Protein AF-A0A6A5UXT1-F1 (afdb_monomer)

Secondary structure (DSSP, 8-state):
-------------------TT-----S-EEES-SSTTTS-HHHHHHS-TTSPEEE-HHHHHHHHTTT--S-EEEPPBP-SSS--GGGG--TTS-TTEEEEEEE-TT-GGG-SEEEEEEE--GGG---S---------S---------TT-EEEEEEESS---GGGGGGGGG-SS-EEEEEEEE---EEEEETTEEEEEHHHHHHHHHHHH----

Foldseek 3Di:
D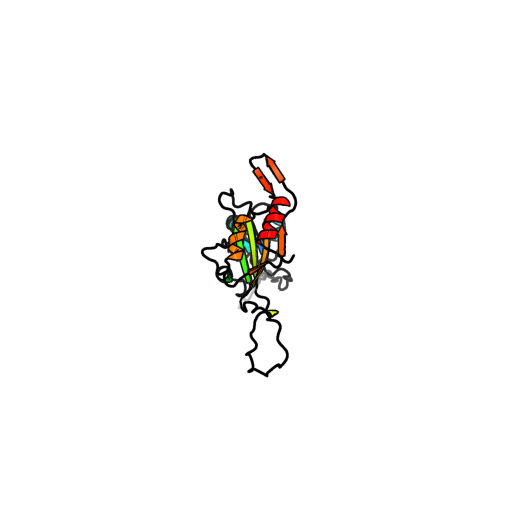DDDDDDDDPDPPPDPPVVPDPDQPAQEAEFEAQDCVGQPLVVVLVHQQAHAYEYAPHSLVVNVVSVRHPHYHHAEAQALVNQEQLVQQDPPHDSQWGWHKFADPPDPRSLFMKIKIKGADCVLQPPDPDDDDDDDPDDDPPPPPPVSPEIEIEIAGEQHHQLVSCQSQCSHPVHYQHAYYHAAQDFDAPDPVGTRHNHDVSVVSNCVNRVHND

Radius of gyration: 24.99 Å; Cα contacts (8 Å, |Δi|>4): 377; chains: 1; bounding box: 59×67×86 Å

Sequence (214 aa):
MAGGLRLGKKKRTSGLKVASGAEMFINALAISHEFTDHCHKDTLLEVHPDVPVFAAEQAAKLVSGFNHFRTVVTILTFTSENSDWRDYSLLPLPSWLSISRLTASGDALYYHSALLIIFVLYAFSSATPKKRASLSIYGDEESSSIDSDAAECIVYTPHGIPYKSLEPIAKAYPPLHTLAFLHGLHDVSISAAQQLNLGAKNGLLAQRVLRAKY

Solvent-accessible surface area (backbone atoms only — not comparable to full-atom values): 12660 Å² total; per-residue (Å²): 142,86,86,83,83,84,84,78,79,78,77,80,77,74,78,78,70,69,79,83,74,76,83,76,91,60,81,63,43,79,36,76,43,55,52,61,95,67,45,38,62,75,67,56,68,71,50,64,41,82,34,36,33,37,13,25,64,66,23,28,54,55,54,57,72,66,74,58,54,79,40,73,38,66,40,53,74,61,35,64,89,57,22,44,58,65,84,39,28,53,82,90,46,56,83,55,34,23,55,30,25,34,58,37,88,93,44,75,93,46,63,38,24,28,36,37,41,36,35,56,61,69,93,54,53,74,82,64,82,82,74,78,88,76,92,74,94,63,86,74,72,80,74,70,79,68,62,66,66,49,28,39,27,38,41,39,16,78,30,23,47,64,41,73,54,53,53,35,53,83,53,26,46,60,45,58,44,37,47,32,56,50,63,44,58,60,68,39,62,89,46,101,89,40,79,59,22,57,7,45,71,42,44,56,51,28,43,68,71,56,60,38,76,73

Nearest PDB structures (foldseek):
  5hab-assembly1_A-2  TM=6.672E-01  e=9.538E-01  Methanolobus psychrophilus R15
  2yvq-assembly1_A  TM=5.105E-01  e=3.308E+00  Homo sapiens
  4ehi-assembly2_A  TM=5.095E-01  e=2.792E+00  Campylobacter jejuni subsp. jejuni NCTC 11168 = ATCC 700819
  4a1o-assembly1_A  TM=5.029E-01  e=3.919E+00  Mycobacterium tuberculosis H37Rv
  4a1o-assembly1_B  TM=5.047E-01  e=7.722E+00  Mycobacterium tuberculosis H37Rv

Mean predicted aligned error: 11.15 Å

pLDDT: mean 82.96, std 21.32, range [33.12, 98.75]

Structure (mmCIF, N/CA/C/O backbone):
data_AF-A0A6A5UXT1-F1
#
_entry.id   AF-A0A6A5UXT1-F1
#
loop_
_atom_site.group_PDB
_atom_site.id
_atom_site.type_symbol
_atom_site.label_atom_id
_atom_site.label_alt_id
_atom_site.label_comp_id
_atom_site.label_asym_id
_atom_site.label_entity_id
_atom_site.label_seq_id
_atom_site.pdbx_PDB_ins_code
_atom_site.Cartn_x
_atom_site.Cartn_y
_atom_site.Cartn_z
_atom_site.occupancy
_atom_site.B_iso_or_equiv
_atom_site.auth_seq_id
_atom_site.auth_comp_id
_atom_site.auth_asym_id
_atom_site.auth_atom_id
_atom_site.pdbx_PDB_model_num
ATOM 1 N N . MET A 1 1 ? -42.278 11.386 67.561 1.00 44.59 1 MET A N 1
ATOM 2 C CA . MET A 1 1 ? -43.082 11.108 66.351 1.00 44.59 1 MET A CA 1
ATOM 3 C C . MET A 1 1 ? -43.158 12.387 65.528 1.00 44.59 1 MET A C 1
ATOM 5 O O . MET A 1 1 ? -43.967 13.246 65.838 1.00 44.59 1 MET A O 1
ATOM 9 N N . ALA A 1 2 ? -42.272 12.554 64.547 1.00 37.75 2 ALA A N 1
ATOM 10 C CA . ALA A 1 2 ? -42.373 13.607 63.536 1.00 37.75 2 ALA A CA 1
ATOM 11 C C . ALA A 1 2 ? -41.752 13.057 62.246 1.00 37.75 2 ALA A C 1
ATOM 13 O O . ALA A 1 2 ? -40.533 12.960 62.121 1.00 37.75 2 ALA A O 1
ATOM 14 N N . GLY A 1 3 ? -42.614 12.586 61.347 1.00 35.22 3 GLY A N 1
ATOM 15 C CA . GLY A 1 3 ? -42.268 12.218 59.978 1.00 35.22 3 GLY A CA 1
ATOM 16 C C . GLY A 1 3 ? -42.576 13.385 59.040 1.00 35.22 3 GLY A C 1
ATOM 17 O O . GLY A 1 3 ? -43.542 14.108 59.263 1.00 35.22 3 GLY A O 1
ATOM 18 N N . GLY A 1 4 ? -41.768 13.566 57.992 1.00 33.12 4 GLY A N 1
ATOM 19 C CA . GLY A 1 4 ? -42.015 14.604 56.989 1.00 33.12 4 GLY A CA 1
ATOM 20 C C . GLY A 1 4 ? -40.977 14.670 55.867 1.00 33.12 4 GLY A C 1
ATOM 21 O O . GLY A 1 4 ? -39.992 15.382 55.982 1.00 33.12 4 GLY A O 1
ATOM 22 N N . LEU A 1 5 ? -41.239 13.902 54.803 1.00 35.62 5 LEU A N 1
ATOM 23 C CA . LEU A 1 5 ? -40.807 14.007 53.396 1.00 35.62 5 LEU A CA 1
ATOM 24 C C . LEU A 1 5 ? -39.353 14.414 53.050 1.00 35.62 5 LEU A C 1
ATOM 26 O O . LEU A 1 5 ? -39.006 15.587 52.941 1.00 35.62 5 LEU A O 1
ATOM 30 N N . ARG A 1 6 ? -38.548 13.418 52.642 1.00 43.41 6 ARG A N 1
ATOM 31 C CA . ARG A 1 6 ? -37.386 13.617 51.755 1.00 43.41 6 ARG A CA 1
ATOM 32 C C . ARG A 1 6 ? -37.842 13.625 50.292 1.00 43.41 6 ARG A C 1
ATOM 34 O O . ARG A 1 6 ? -38.302 12.609 49.778 1.00 43.41 6 ARG A O 1
ATOM 41 N N . LEU A 1 7 ? -37.664 14.757 49.613 1.00 42.75 7 LEU A N 1
ATOM 42 C CA . LEU A 1 7 ? -37.847 14.892 48.168 1.00 42.75 7 LEU A CA 1
ATOM 43 C C . LEU A 1 7 ? -36.702 14.156 47.444 1.00 42.75 7 LEU A C 1
ATOM 45 O O . LEU A 1 7 ? -35.557 14.611 47.428 1.00 42.75 7 LEU A O 1
ATOM 49 N N . GLY A 1 8 ? -36.994 12.988 46.871 1.00 37.56 8 GLY A N 1
ATOM 50 C CA . GLY A 1 8 ? -36.039 12.230 46.067 1.00 37.56 8 GLY A CA 1
ATOM 51 C C . GLY A 1 8 ? -35.697 12.968 44.771 1.00 37.56 8 GLY A C 1
ATOM 52 O O . GLY A 1 8 ? -36.518 13.046 43.858 1.00 37.56 8 GLY A O 1
ATOM 53 N N . LYS A 1 9 ? -34.466 13.484 44.662 1.00 40.66 9 LYS A N 1
ATOM 54 C CA . LYS A 1 9 ? -33.880 13.908 43.383 1.00 40.66 9 LYS A CA 1
ATOM 55 C C . LYS A 1 9 ? -33.807 12.687 42.463 1.00 40.66 9 LYS A C 1
ATOM 57 O O . LYS A 1 9 ? -32.986 11.796 42.672 1.00 40.66 9 LYS A O 1
ATOM 62 N N . LYS A 1 10 ? -34.665 12.653 41.439 1.00 38.16 10 LYS A N 1
ATOM 63 C CA . LYS A 1 10 ? -34.579 11.700 40.327 1.00 38.16 10 LYS A CA 1
ATOM 64 C C . LYS A 1 10 ? -33.198 11.828 39.686 1.00 38.16 10 LYS A C 1
ATOM 66 O O . LYS A 1 10 ? -32.890 12.823 39.032 1.00 38.16 10 LYS A O 1
ATOM 71 N N . LYS A 1 11 ? -32.363 10.814 39.902 1.00 38.91 11 LYS A N 1
ATOM 72 C CA . LYS A 1 11 ? -31.109 10.601 39.186 1.00 38.91 11 LYS A CA 1
ATOM 73 C C . LYS A 1 11 ? -31.486 10.454 37.709 1.00 38.91 11 LYS A C 1
ATOM 75 O O . LYS A 1 11 ? -32.144 9.485 37.341 1.00 38.91 11 LYS A O 1
ATOM 80 N N . ARG A 1 12 ? -31.151 11.451 36.882 1.00 40.72 12 ARG A N 1
ATOM 81 C CA . ARG A 1 12 ? -31.220 11.337 35.421 1.00 40.72 12 ARG A CA 1
ATOM 82 C C . ARG A 1 12 ? -30.202 10.273 35.033 1.00 40.72 12 ARG A C 1
ATOM 84 O O . ARG A 1 12 ? -29.015 10.561 34.932 1.00 40.72 12 ARG A O 1
ATOM 91 N N . THR A 1 13 ? -30.657 9.038 34.877 1.00 38.25 13 THR A N 1
ATOM 92 C CA . THR A 1 13 ? -29.950 8.037 34.091 1.00 38.25 13 THR A CA 1
ATOM 93 C C . THR A 1 13 ? -29.982 8.545 32.657 1.00 38.25 13 THR A C 1
ATOM 95 O O . THR A 1 13 ? -30.957 8.365 31.931 1.00 38.25 13 THR A O 1
ATOM 98 N N . SER A 1 14 ? -28.948 9.298 32.276 1.00 43.94 14 SER A N 1
ATOM 99 C CA . SER A 1 14 ? -28.650 9.556 30.875 1.00 43.94 14 SER A CA 1
ATOM 100 C C . SER A 1 14 ? -28.509 8.193 30.221 1.00 43.94 14 SER A C 1
ATOM 102 O O . SER A 1 14 ? -27.569 7.455 30.519 1.00 43.94 14 SER A O 1
ATOM 104 N N . GLY A 1 15 ? -29.499 7.832 29.412 1.00 39.59 15 GLY A N 1
ATOM 105 C CA . GLY A 1 15 ? -29.440 6.646 28.589 1.00 39.59 15 GLY A CA 1
ATOM 106 C C . GLY A 1 15 ? -28.231 6.765 27.678 1.00 39.59 15 GLY A C 1
ATOM 107 O O . GLY A 1 15 ? -28.315 7.400 26.631 1.00 39.59 15 GLY A O 1
ATOM 108 N N . LEU A 1 16 ? -27.129 6.117 28.056 1.00 43.06 16 LEU A N 1
ATOM 109 C CA . LEU A 1 16 ? -26.267 5.503 27.065 1.00 43.06 16 LEU A CA 1
ATOM 110 C C . LEU A 1 16 ? -27.115 4.403 26.430 1.00 43.06 16 LEU A C 1
ATOM 112 O O . LEU A 1 16 ? -27.068 3.238 26.820 1.00 43.06 16 LEU A O 1
ATOM 116 N N . LYS A 1 17 ? -27.929 4.791 25.447 1.00 40.12 17 LYS A N 1
ATOM 117 C CA . LYS A 1 17 ? -28.147 3.906 24.317 1.00 40.12 17 LYS A CA 1
ATOM 118 C C . LYS A 1 17 ? -26.776 3.797 23.670 1.00 40.12 17 LYS A C 1
ATOM 120 O O . LYS A 1 17 ? -26.387 4.652 22.882 1.00 40.12 17 LYS A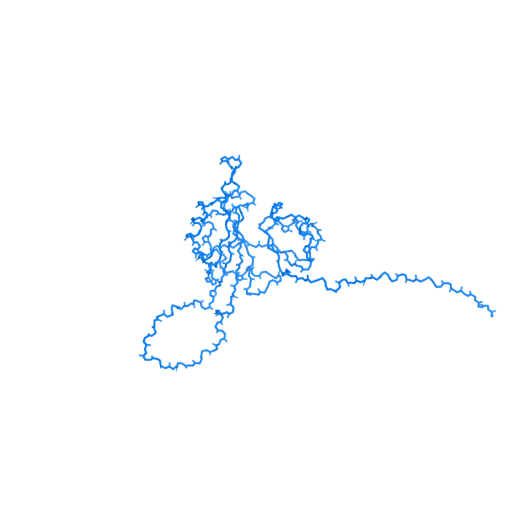 O 1
ATOM 125 N N . VAL A 1 18 ? -26.016 2.787 24.087 1.00 46.78 18 VAL A N 1
ATOM 126 C CA . VAL A 1 18 ? -25.001 2.201 23.221 1.00 46.78 18 VAL A CA 1
ATOM 127 C C . VAL A 1 18 ? -25.737 1.986 21.908 1.00 46.78 18 VAL A C 1
ATOM 129 O O . VAL A 1 18 ? -26.756 1.293 21.892 1.00 46.78 18 VAL A O 1
ATOM 132 N N . ALA A 1 19 ? -25.323 2.683 20.854 1.00 52.56 19 ALA A N 1
ATOM 133 C CA . ALA A 1 19 ? -25.795 2.408 19.510 1.00 52.56 19 ALA A CA 1
ATOM 134 C C . ALA A 1 19 ? -25.245 1.025 19.137 1.00 52.56 19 ALA A C 1
ATOM 136 O O . ALA A 1 19 ? -24.232 0.893 18.462 1.00 52.56 19 ALA A O 1
ATOM 137 N N . SER A 1 20 ? -25.838 -0.018 19.716 1.00 55.91 20 SER A N 1
ATOM 138 C CA . SER A 1 20 ? -25.505 -1.401 19.440 1.00 55.91 20 SER A CA 1
ATOM 139 C C . SER A 1 20 ? -26.107 -1.716 18.081 1.00 55.91 20 SER A C 1
ATOM 141 O O . SER A 1 20 ? -27.323 -1.886 17.974 1.00 55.91 20 SER A O 1
ATOM 143 N N . GLY A 1 21 ? -25.257 -1.743 17.059 1.00 56.09 21 GLY A N 1
ATOM 144 C CA . GLY A 1 21 ? -25.630 -2.217 15.730 1.00 56.09 21 GLY A CA 1
ATOM 145 C C . GLY A 1 21 ? -25.456 -1.214 14.598 1.00 56.09 21 GLY A C 1
ATOM 146 O O . GLY A 1 21 ? -26.230 -1.270 13.651 1.00 56.09 21 GLY A O 1
ATOM 147 N N . ALA A 1 22 ? -24.473 -0.307 14.653 1.00 64.81 22 ALA A N 1
ATOM 148 C CA . ALA A 1 22 ? -23.984 0.255 13.396 1.00 64.81 22 ALA A CA 1
ATOM 149 C C . ALA A 1 22 ? -23.376 -0.902 12.587 1.00 64.81 22 ALA A C 1
ATOM 151 O O . ALA A 1 22 ? -22.422 -1.538 13.036 1.00 64.81 22 ALA A O 1
ATOM 152 N N . GLU A 1 23 ? -23.979 -1.231 11.446 1.00 71.44 23 GLU A N 1
ATOM 153 C CA . GLU A 1 23 ? -23.458 -2.272 10.566 1.00 71.44 23 GLU A CA 1
ATOM 154 C C . GLU A 1 23 ? -22.080 -1.846 10.048 1.00 71.44 23 GLU A C 1
ATOM 156 O O . GLU A 1 23 ? -21.917 -0.791 9.436 1.00 71.44 23 GLU A O 1
ATOM 161 N N . MET A 1 24 ? -21.065 -2.660 10.334 1.00 80.94 24 MET A N 1
ATOM 162 C CA . MET A 1 24 ? -19.708 -2.456 9.843 1.00 80.94 24 MET A CA 1
ATOM 163 C C . MET A 1 24 ? -19.515 -3.271 8.566 1.00 80.94 24 MET A C 1
ATOM 165 O O . MET A 1 24 ? -19.333 -4.484 8.623 1.00 80.94 24 MET A O 1
ATOM 169 N N . PHE A 1 25 ? -19.530 -2.599 7.415 1.00 90.94 25 PHE A N 1
ATOM 170 C CA . PHE A 1 25 ? -19.254 -3.222 6.111 1.00 90.94 25 PHE A CA 1
ATOM 171 C C . PHE A 1 25 ? -17.772 -3.182 5.716 1.00 90.94 25 PHE A C 1
ATOM 173 O O . PHE A 1 25 ? -17.375 -3.801 4.733 1.00 90.94 25 PHE A O 1
ATOM 180 N N . ILE A 1 26 ? -16.954 -2.445 6.472 1.00 94.56 26 ILE A N 1
ATOM 181 C CA . ILE A 1 26 ? -15.514 -2.299 6.254 1.00 94.56 26 ILE A CA 1
ATOM 182 C C . ILE A 1 26 ? -14.797 -2.996 7.407 1.00 94.56 26 ILE A C 1
ATOM 184 O O . ILE A 1 26 ? -15.065 -2.702 8.570 1.00 94.56 26 ILE A O 1
ATOM 188 N N . ASN A 1 27 ? -13.885 -3.918 7.093 1.00 94.56 27 ASN A N 1
ATOM 189 C CA . ASN A 1 27 ? -13.143 -4.679 8.104 1.00 94.56 27 ASN A CA 1
ATOM 190 C C . ASN A 1 27 ? -11.735 -4.141 8.371 1.00 94.56 27 ASN A C 1
ATOM 192 O O . ASN A 1 27 ? -11.173 -4.427 9.422 1.00 94.56 27 ASN A O 1
ATOM 196 N N . ALA A 1 28 ? -11.166 -3.382 7.438 1.00 97.25 28 ALA A N 1
ATOM 197 C CA . ALA A 1 28 ? -9.879 -2.721 7.585 1.00 97.25 28 ALA A CA 1
ATOM 198 C C . ALA A 1 28 ? -9.802 -1.534 6.624 1.00 97.25 28 ALA A C 1
ATOM 200 O O . ALA A 1 28 ? -10.414 -1.553 5.553 1.00 97.25 28 ALA A O 1
ATOM 201 N N . LEU A 1 29 ? -9.024 -0.526 6.997 1.00 97.81 29 LEU A N 1
ATOM 202 C CA . LEU A 1 29 ? -8.684 0.601 6.140 1.00 97.81 29 LEU A CA 1
ATOM 203 C C . LEU A 1 29 ? -7.174 0.606 5.899 1.00 97.81 29 LEU A C 1
ATOM 205 O O . LEU A 1 29 ? -6.416 0.522 6.859 1.00 97.81 29 LEU A O 1
ATOM 209 N N . ALA A 1 30 ? -6.737 0.740 4.648 1.00 98.25 30 ALA A N 1
ATOM 210 C CA . ALA A 1 30 ? -5.326 0.884 4.298 1.00 98.25 30 ALA A CA 1
ATOM 211 C C . ALA A 1 30 ? -5.060 2.274 3.698 1.00 98.25 30 ALA A C 1
ATOM 213 O O . ALA A 1 30 ? -5.759 2.670 2.767 1.00 98.25 30 ALA A O 1
ATOM 214 N N . ILE A 1 31 ? -4.067 3.009 4.209 1.00 97.56 31 ILE A N 1
ATOM 215 C CA . ILE A 1 31 ? -3.739 4.375 3.758 1.00 97.56 31 ILE A CA 1
ATOM 216 C C . ILE A 1 31 ? -2.275 4.446 3.314 1.00 97.56 31 ILE A C 1
ATOM 218 O O . ILE A 1 31 ? -1.355 4.191 4.096 1.00 97.56 31 ILE A O 1
ATOM 222 N N . SER A 1 32 ? -2.060 4.822 2.053 1.00 94.31 32 SER A N 1
ATOM 223 C CA . SER A 1 32 ? -0.745 4.895 1.403 1.00 94.31 32 SER A CA 1
ATOM 224 C C . SER A 1 32 ? 0.135 6.030 1.939 1.00 94.31 32 SER A C 1
ATOM 226 O O . SER A 1 32 ? 1.328 5.816 2.152 1.00 94.31 32 SER A O 1
ATOM 228 N N . HIS A 1 33 ? -0.432 7.221 2.153 1.00 93.25 33 HIS A N 1
ATOM 229 C CA . HIS A 1 33 ? 0.252 8.414 2.672 1.00 93.25 33 HIS A CA 1
ATOM 230 C C . HIS A 1 33 ? -0.748 9.460 3.201 1.00 93.25 33 HIS A C 1
ATOM 232 O O . HIS A 1 33 ? -1.961 9.304 3.087 1.00 93.25 33 HIS A O 1
ATOM 238 N N . GLU A 1 34 ? -0.233 10.512 3.835 1.00 94.50 34 GLU A N 1
ATOM 239 C CA . GLU A 1 34 ? -0.967 11.493 4.649 1.00 94.50 34 GLU A CA 1
ATOM 240 C C . GLU A 1 34 ? -1.638 12.626 3.866 1.00 94.50 34 GLU A C 1
ATOM 242 O O . GLU A 1 34 ? -2.341 13.449 4.453 1.00 94.50 34 GLU A O 1
ATOM 247 N N . PHE A 1 35 ? -1.408 12.709 2.556 1.00 92.62 35 PHE A N 1
ATOM 248 C CA . PHE A 1 35 ? -1.973 13.782 1.742 1.00 92.62 35 PHE A CA 1
ATOM 249 C C . PHE A 1 35 ? -3.484 13.628 1.597 1.00 92.62 35 PHE A C 1
ATOM 251 O O . PHE A 1 35 ? -4.031 12.527 1.627 1.00 92.62 35 PHE A O 1
ATOM 258 N N . THR A 1 36 ? -4.182 14.756 1.490 1.00 93.56 36 THR A N 1
ATOM 259 C CA . THR A 1 36 ? -5.641 14.816 1.643 1.00 93.56 36 THR A CA 1
ATOM 260 C C . THR A 1 36 ? -6.406 14.079 0.551 1.00 93.56 36 THR A C 1
ATOM 262 O O . THR A 1 36 ? -7.559 13.740 0.768 1.00 93.56 36 THR A O 1
ATOM 265 N N . ASP A 1 37 ? -5.794 13.813 -0.599 1.00 90.62 37 ASP A N 1
ATOM 266 C CA . ASP A 1 37 ? -6.366 12.988 -1.666 1.00 90.62 37 ASP A CA 1
ATOM 267 C C . ASP A 1 37 ? -6.405 11.484 -1.322 1.00 90.62 37 ASP A C 1
ATOM 269 O O . ASP A 1 37 ? -7.105 10.732 -1.996 1.00 90.62 37 ASP A O 1
ATOM 273 N N . HIS A 1 38 ? -5.743 11.057 -0.235 1.00 93.75 38 HIS A N 1
ATOM 274 C CA . HIS A 1 38 ? -5.782 9.677 0.297 1.00 93.75 38 HIS A CA 1
ATOM 275 C C . HIS A 1 38 ? -6.169 9.612 1.777 1.00 93.75 38 HIS A C 1
ATOM 277 O O . HIS A 1 38 ? -6.657 8.589 2.250 1.00 93.75 38 HIS A O 1
ATOM 283 N N . CYS A 1 39 ? -5.964 10.701 2.520 1.00 96.50 39 CYS A N 1
ATOM 284 C CA . CYS A 1 39 ? -6.146 10.786 3.966 1.00 96.50 39 CYS A CA 1
ATOM 285 C C . CYS A 1 39 ? -7.085 11.949 4.352 1.00 96.50 39 CYS A C 1
ATOM 287 O O . CYS A 1 39 ? -6.811 12.733 5.265 1.00 96.50 39 CYS A O 1
ATOM 289 N N . HIS A 1 40 ? -8.198 12.091 3.627 1.00 97.69 40 HIS A N 1
ATOM 290 C CA . HIS A 1 40 ? -9.186 13.147 3.856 1.00 97.69 40 HIS A CA 1
ATOM 291 C C . HIS A 1 40 ? -9.930 12.962 5.188 1.00 97.69 40 HIS A C 1
ATOM 293 O O . HIS A 1 40 ? -10.645 11.979 5.378 1.00 97.69 40 HIS A O 1
ATOM 299 N N . LYS A 1 41 ? -9.804 13.926 6.109 1.00 97.94 41 LYS A N 1
ATOM 300 C CA . LYS A 1 41 ? -10.333 13.807 7.476 1.00 97.94 41 LYS A CA 1
ATOM 301 C C . LYS A 1 41 ? -11.838 13.550 7.523 1.00 97.94 41 LYS A C 1
ATOM 303 O O . LYS A 1 41 ? -12.249 12.601 8.178 1.00 97.94 41 LYS A O 1
ATOM 308 N N . ASP A 1 42 ? -12.644 14.365 6.847 1.00 98.06 42 ASP A N 1
ATOM 309 C CA . ASP A 1 42 ? -14.103 14.283 6.997 1.00 98.06 42 ASP A CA 1
ATOM 310 C C . ASP A 1 42 ? -14.638 12.944 6.477 1.00 98.06 42 ASP A C 1
ATOM 312 O O . ASP A 1 42 ? -15.455 12.315 7.138 1.00 98.06 42 ASP A O 1
ATOM 316 N N . THR A 1 43 ? -14.070 12.438 5.376 1.00 96.69 43 THR A N 1
ATOM 317 C CA . THR A 1 43 ? -14.392 11.106 4.837 1.00 96.69 43 THR A CA 1
ATOM 318 C C . THR A 1 43 ? -13.981 9.992 5.797 1.00 96.69 43 THR A C 1
ATOM 320 O O . THR A 1 43 ? -14.722 9.037 6.005 1.00 96.69 43 THR A O 1
ATOM 323 N N . LEU A 1 44 ? -12.805 10.104 6.418 1.00 97.56 44 LEU A N 1
ATOM 324 C CA . LEU A 1 44 ? -12.328 9.106 7.374 1.00 97.56 44 LEU A CA 1
ATOM 325 C C . LEU A 1 44 ? -13.185 9.051 8.645 1.00 97.56 44 LEU A C 1
ATOM 327 O O . LEU A 1 44 ? -13.366 7.974 9.206 1.00 97.56 44 LEU A O 1
ATOM 331 N N . LEU A 1 45 ? -13.744 10.180 9.084 1.00 96.94 45 LEU A N 1
ATOM 332 C CA . LEU A 1 45 ? -14.624 10.232 10.255 1.00 96.94 45 LEU A CA 1
ATOM 333 C C . LEU A 1 45 ? -16.000 9.581 10.020 1.00 96.94 45 LEU A C 1
ATOM 335 O O . LEU A 1 45 ? -16.693 9.278 10.991 1.00 96.94 45 LEU A O 1
ATOM 339 N N . GLU A 1 46 ? -16.384 9.320 8.767 1.00 95.75 46 GLU A N 1
ATOM 340 C CA . GLU A 1 46 ? -17.592 8.549 8.434 1.00 95.75 46 GLU A CA 1
ATOM 341 C C . GLU A 1 46 ? -17.396 7.033 8.617 1.00 95.75 46 GLU A C 1
ATOM 343 O O . GLU A 1 46 ? -18.368 6.296 8.797 1.00 95.75 46 GLU A O 1
ATOM 348 N N . VAL A 1 47 ? -16.147 6.549 8.606 1.00 96.00 47 VAL A N 1
ATOM 349 C CA . VAL A 1 47 ? -15.827 5.131 8.832 1.00 96.00 47 VAL A CA 1
ATOM 350 C C . VAL A 1 47 ? -16.068 4.777 10.300 1.00 96.00 47 VAL A C 1
ATOM 352 O O . VAL A 1 47 ? -15.785 5.568 11.193 1.00 96.00 47 VAL A O 1
ATOM 355 N N . HIS A 1 48 ? -16.574 3.577 10.589 1.00 96.88 48 HIS A N 1
ATOM 356 C CA . HIS A 1 48 ? -16.848 3.174 11.970 1.00 96.88 48 HIS A CA 1
ATOM 357 C C . HIS A 1 48 ? -15.564 3.169 12.848 1.00 96.88 48 HIS A C 1
ATOM 359 O O . HIS A 1 48 ? -14.544 2.638 12.406 1.00 96.88 48 HIS A O 1
ATOM 365 N N . PRO A 1 49 ? -15.595 3.679 14.102 1.00 96.88 49 PRO A N 1
ATOM 366 C CA . PRO A 1 49 ? -14.425 3.779 14.998 1.00 96.88 49 PRO A CA 1
ATOM 367 C C . PRO A 1 49 ? -13.661 2.475 15.273 1.00 96.88 49 PRO A C 1
ATOM 369 O O . PRO A 1 49 ? -12.479 2.507 15.623 1.00 96.88 49 PRO A O 1
ATOM 372 N N . ASP A 1 50 ? -14.348 1.336 15.159 1.00 96.50 50 ASP A N 1
ATOM 373 C CA . ASP A 1 50 ? -13.778 0.004 15.408 1.00 96.50 50 ASP A CA 1
ATOM 374 C C . ASP A 1 50 ? -13.100 -0.602 14.167 1.00 96.50 50 ASP A C 1
ATOM 376 O O . ASP A 1 50 ? -12.531 -1.688 14.259 1.00 96.50 50 ASP A O 1
ATOM 380 N N . VAL A 1 51 ? -13.140 0.067 13.006 1.00 97.69 51 VAL A N 1
ATOM 381 C CA . VAL A 1 51 ? -12.369 -0.364 11.831 1.00 97.69 51 VAL A CA 1
ATOM 382 C C . VAL A 1 51 ? -10.881 -0.101 12.093 1.00 97.69 51 VAL A C 1
ATOM 384 O O . VAL A 1 51 ? -10.505 1.054 12.307 1.00 97.69 51 VAL A O 1
ATOM 387 N N . PRO A 1 52 ? -10.010 -1.126 12.067 1.00 98.25 52 PRO A N 1
ATOM 388 C CA . PRO A 1 52 ? -8.577 -0.929 12.211 1.00 98.25 52 PRO A CA 1
ATOM 389 C C . PRO A 1 52 ? -7.996 -0.224 10.982 1.00 98.25 52 PRO A C 1
ATOM 391 O O . PRO A 1 52 ? -8.268 -0.600 9.837 1.00 98.25 52 PRO A O 1
ATOM 394 N N . VAL A 1 53 ? -7.166 0.786 11.232 1.00 98.69 53 VAL A N 1
ATOM 395 C CA . VAL A 1 53 ? -6.458 1.543 10.196 1.00 98.69 53 VAL A CA 1
ATOM 396 C C . VAL A 1 53 ? -5.015 1.063 10.101 1.00 98.69 53 VAL A C 1
ATOM 398 O O . VAL A 1 53 ? -4.298 1.065 11.093 1.00 98.69 53 VAL A O 1
ATOM 401 N N . PHE A 1 54 ? -4.576 0.712 8.899 1.00 98.75 54 PHE A N 1
ATOM 402 C CA . PHE A 1 54 ? -3.212 0.336 8.542 1.00 98.75 54 PHE A CA 1
ATOM 403 C C . PHE A 1 54 ? -2.642 1.421 7.635 1.00 98.75 54 PHE A C 1
ATOM 405 O O . PHE A 1 54 ? -3.063 1.569 6.491 1.00 98.75 54 PHE A O 1
ATOM 412 N N . ALA A 1 55 ? -1.717 2.228 8.137 1.00 98.19 55 ALA A N 1
ATOM 413 C CA . ALA A 1 55 ? -1.301 3.440 7.441 1.00 98.19 55 ALA A CA 1
ATOM 414 C C . ALA A 1 55 ? 0.217 3.604 7.410 1.00 98.19 55 ALA A C 1
ATOM 416 O O . ALA A 1 55 ? 0.922 3.177 8.326 1.00 98.19 55 ALA A O 1
ATOM 417 N N . ALA A 1 56 ? 0.731 4.258 6.367 1.00 96.00 56 ALA A N 1
ATOM 418 C CA . ALA A 1 56 ? 2.112 4.734 6.367 1.00 96.00 56 ALA A CA 1
ATOM 419 C C . ALA A 1 56 ? 2.369 5.665 7.563 1.00 96.00 56 ALA A C 1
ATOM 421 O O . ALA A 1 56 ? 1.461 6.336 8.041 1.00 96.00 56 ALA A O 1
ATOM 422 N N . GLU A 1 57 ? 3.614 5.731 8.037 1.00 95.38 57 GLU A N 1
ATOM 423 C CA . GLU A 1 57 ? 3.969 6.353 9.322 1.00 95.38 57 GLU A CA 1
ATOM 424 C C . GLU A 1 57 ? 3.369 7.754 9.550 1.00 95.38 57 GLU A C 1
ATOM 426 O O . GLU A 1 57 ? 2.819 8.024 10.618 1.00 95.38 57 GLU A O 1
ATOM 431 N N . GLN A 1 58 ? 3.443 8.647 8.560 1.00 95.25 58 GLN A N 1
ATOM 432 C CA . GLN A 1 58 ? 2.904 10.005 8.693 1.00 95.25 58 GLN A CA 1
ATOM 433 C C . GLN A 1 58 ? 1.370 10.024 8.677 1.00 95.25 58 GLN A C 1
ATOM 435 O O . GLN A 1 58 ? 0.758 10.734 9.475 1.00 95.25 58 GLN A O 1
ATOM 440 N N . ALA A 1 59 ? 0.741 9.185 7.852 1.00 97.06 59 ALA A N 1
ATOM 441 C CA . ALA A 1 59 ? -0.709 9.018 7.843 1.00 97.06 59 ALA A CA 1
ATOM 442 C C . ALA A 1 59 ? -1.208 8.422 9.166 1.00 97.06 59 ALA A C 1
ATOM 444 O O . ALA A 1 59 ? -2.179 8.914 9.731 1.00 97.06 59 ALA A O 1
ATOM 445 N N . ALA A 1 60 ? -0.505 7.432 9.722 1.00 98.25 60 ALA A N 1
ATOM 446 C CA . ALA A 1 60 ? -0.824 6.849 11.022 1.00 98.25 60 ALA A CA 1
ATOM 447 C C . ALA A 1 60 ? -0.789 7.907 12.137 1.00 98.25 60 ALA A C 1
ATOM 449 O O . ALA A 1 60 ? -1.719 7.978 12.945 1.00 98.25 60 ALA A O 1
ATOM 450 N N . LYS A 1 61 ? 0.235 8.775 12.1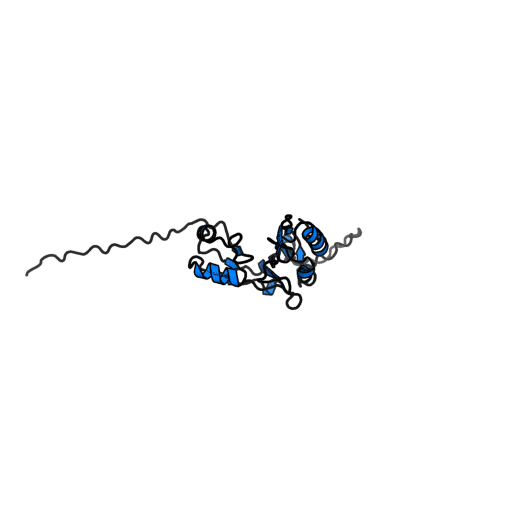58 1.00 98.19 61 LYS A N 1
ATOM 451 C CA . LYS A 1 61 ? 0.322 9.903 13.105 1.00 98.19 61 LYS A CA 1
ATOM 452 C C . LYS A 1 61 ? -0.846 10.877 12.935 1.00 98.19 61 LYS A C 1
ATOM 454 O O . LYS A 1 61 ? -1.486 11.232 13.925 1.00 98.19 61 LYS A O 1
ATOM 459 N N . LEU A 1 62 ? -1.141 11.277 11.697 1.00 98.19 62 LEU A N 1
ATOM 460 C CA . LEU A 1 62 ? -2.224 12.210 11.383 1.00 98.19 62 LEU A CA 1
ATOM 461 C C . LEU A 1 62 ? -3.593 11.655 11.810 1.00 98.19 62 LEU A C 1
ATOM 463 O O . LEU A 1 62 ? -4.319 12.315 12.552 1.00 98.19 62 LEU A O 1
ATOM 467 N N . VAL A 1 63 ? -3.907 10.422 11.402 1.00 98.44 63 VAL A N 1
ATOM 468 C CA . VAL A 1 63 ? -5.180 9.746 11.693 1.00 98.44 63 VAL A CA 1
ATOM 469 C C . VAL A 1 63 ? -5.351 9.465 13.182 1.00 98.44 63 VAL A C 1
ATOM 471 O O . VAL A 1 63 ? -6.441 9.664 13.718 1.00 98.44 63 VAL A O 1
ATOM 474 N N . SER A 1 64 ? -4.282 9.078 13.884 1.00 98.44 64 SER A N 1
ATOM 475 C CA . SER A 1 64 ? -4.319 8.933 15.348 1.00 98.44 64 SER A CA 1
ATOM 476 C C . SER A 1 64 ? -4.713 10.249 16.026 1.00 98.44 64 SER A C 1
ATOM 478 O O . SER A 1 64 ? -5.519 10.255 16.955 1.00 98.44 64 SER A O 1
ATOM 480 N N . GLY A 1 65 ? -4.223 11.382 15.510 1.00 98.12 65 GLY A N 1
ATOM 481 C CA . GLY A 1 65 ? -4.582 12.718 15.991 1.00 98.12 65 GLY A CA 1
ATOM 482 C C . GLY A 1 65 ? -6.056 13.094 15.799 1.00 98.12 65 GLY A C 1
ATOM 483 O O . GLY A 1 65 ? -6.531 14.041 16.429 1.00 98.12 65 GLY A O 1
ATOM 484 N N . PHE A 1 66 ? -6.811 12.361 14.975 1.00 98.06 66 PHE A N 1
ATOM 485 C CA . PHE A 1 66 ? -8.251 12.583 14.824 1.00 98.06 66 PHE A CA 1
ATOM 486 C C . PHE A 1 66 ? -9.053 12.073 16.027 1.00 98.06 66 PHE A C 1
ATOM 488 O O . PHE A 1 66 ? -10.189 12.507 16.201 1.00 98.06 66 PHE A O 1
ATOM 495 N N . ASN A 1 67 ? -8.467 11.214 16.876 1.00 97.88 67 ASN A N 1
ATOM 496 C CA . ASN A 1 67 ? -9.106 10.626 18.064 1.00 97.88 67 ASN A CA 1
ATOM 497 C C . ASN A 1 67 ? -10.439 9.915 17.762 1.00 97.88 67 ASN A C 1
ATOM 499 O O . ASN A 1 67 ? -11.370 9.949 18.565 1.00 97.88 67 ASN A O 1
ATOM 503 N N . HIS A 1 68 ? -10.525 9.289 16.588 1.00 97.94 68 HIS A N 1
ATOM 504 C CA . HIS A 1 68 ? -11.723 8.599 16.107 1.00 97.94 68 HIS A CA 1
ATOM 505 C C . HIS A 1 68 ? -11.556 7.080 16.116 1.00 97.94 68 HIS A C 1
ATOM 507 O O . HIS A 1 68 ? -12.350 6.373 16.728 1.00 97.94 68 HIS A O 1
ATOM 513 N N . PHE A 1 69 ? -10.490 6.577 15.492 1.00 98.25 69 PHE A N 1
ATOM 514 C CA . PHE A 1 69 ? -10.221 5.144 15.394 1.00 98.25 69 PHE A CA 1
ATOM 515 C C . PHE A 1 69 ? -9.598 4.592 16.676 1.00 98.25 69 PHE A C 1
ATOM 517 O O . PHE A 1 69 ? -8.665 5.179 17.227 1.00 98.25 69 PHE A O 1
ATOM 524 N N . ARG A 1 70 ? -10.069 3.424 17.127 1.00 97.88 70 ARG A N 1
ATOM 525 C CA . ARG A 1 70 ? -9.494 2.737 18.300 1.00 97.88 70 ARG A CA 1
ATOM 526 C C . ARG A 1 70 ? -8.174 2.036 18.003 1.00 97.88 70 ARG A C 1
ATOM 528 O O . ARG A 1 70 ? -7.398 1.777 18.919 1.00 97.88 70 ARG A O 1
ATOM 535 N N . THR A 1 71 ? -7.938 1.690 16.742 1.00 98.44 71 THR A N 1
ATOM 536 C CA . THR A 1 71 ? -6.767 0.927 16.315 1.00 98.44 71 THR A CA 1
ATOM 537 C C . THR A 1 71 ? -6.179 1.567 15.070 1.00 98.44 71 THR A C 1
ATOM 539 O O . THR A 1 71 ? -6.806 1.578 14.014 1.00 98.44 71 THR A O 1
ATOM 542 N N . VAL A 1 72 ? -4.965 2.094 15.211 1.00 98.75 72 VAL A N 1
ATOM 543 C CA . VAL A 1 72 ? -4.156 2.622 14.112 1.00 98.75 72 VAL A CA 1
ATOM 544 C C . VAL A 1 72 ? -2.798 1.933 14.178 1.00 98.75 72 VAL A C 1
ATOM 546 O O . VAL A 1 72 ? -2.124 1.972 15.206 1.00 98.75 72 VAL A O 1
ATOM 549 N N . VAL A 1 73 ? -2.421 1.272 13.092 1.00 98.69 73 VAL A N 1
ATOM 550 C CA . VAL A 1 73 ? -1.218 0.454 12.961 1.00 98.69 73 VAL A CA 1
ATOM 551 C C . VAL A 1 73 ? -0.358 1.047 11.855 1.00 98.69 73 VAL A C 1
ATOM 553 O O . VAL A 1 73 ? -0.820 1.257 10.733 1.00 98.69 73 VAL A O 1
ATOM 556 N N . THR A 1 74 ? 0.908 1.311 12.165 1.00 98.62 74 THR A N 1
ATOM 557 C CA . THR A 1 74 ? 1.878 1.734 11.155 1.00 98.62 74 THR A CA 1
ATOM 558 C C . THR A 1 74 ? 2.310 0.531 10.325 1.00 98.62 74 THR A C 1
ATOM 560 O O . THR A 1 74 ? 2.857 -0.425 10.873 1.00 98.62 74 THR A O 1
ATOM 563 N N . ILE A 1 75 ? 2.103 0.583 9.009 1.00 97.94 75 ILE A N 1
ATOM 564 C CA . ILE A 1 75 ? 2.565 -0.468 8.093 1.00 97.94 75 ILE A CA 1
ATOM 565 C C . ILE A 1 75 ? 4.067 -0.349 7.836 1.00 97.94 75 ILE A C 1
ATOM 567 O O . ILE A 1 75 ? 4.611 0.752 7.696 1.00 97.94 75 ILE A O 1
ATOM 571 N N . LEU A 1 76 ? 4.732 -1.497 7.742 1.00 96.19 76 LEU A N 1
ATOM 572 C CA . LEU A 1 76 ? 6.169 -1.585 7.500 1.00 96.19 76 LEU A CA 1
ATOM 573 C C . LEU A 1 76 ? 6.475 -1.693 6.003 1.00 96.19 76 LEU A C 1
ATOM 575 O O . LEU A 1 76 ? 5.666 -2.190 5.215 1.00 96.19 76 LEU A O 1
ATOM 579 N N . THR A 1 77 ? 7.666 -1.237 5.615 1.00 96.19 77 THR A N 1
ATOM 580 C CA . THR A 1 77 ? 8.167 -1.395 4.247 1.00 96.19 77 THR A CA 1
ATOM 581 C C . THR A 1 77 ? 8.606 -2.837 4.016 1.00 96.19 77 THR A C 1
ATOM 583 O O . THR A 1 77 ? 9.467 -3.348 4.734 1.00 96.19 77 THR A O 1
ATOM 586 N N . PHE A 1 78 ? 8.017 -3.484 3.015 1.00 97.31 78 PHE A N 1
ATOM 587 C CA . PHE A 1 78 ? 8.434 -4.788 2.519 1.00 97.31 78 PHE A CA 1
ATOM 588 C C . PHE A 1 78 ? 9.766 -4.653 1.779 1.00 97.31 78 PHE A C 1
ATOM 590 O O . PHE A 1 78 ? 9.902 -3.788 0.909 1.00 97.31 78 PHE A O 1
ATOM 597 N N . THR A 1 79 ? 10.764 -5.462 2.131 1.00 95.94 79 THR A N 1
ATOM 598 C CA . THR A 1 79 ? 12.106 -5.349 1.544 1.00 95.94 79 THR A CA 1
ATOM 599 C C . THR A 1 79 ? 12.631 -6.697 1.068 1.00 95.94 79 THR A C 1
ATOM 601 O O . THR A 1 79 ? 12.048 -7.742 1.326 1.00 95.94 79 THR A O 1
ATOM 604 N N . SER A 1 80 ? 13.736 -6.682 0.320 1.00 93.88 80 SER A N 1
ATOM 605 C CA . SER A 1 80 ? 14.370 -7.934 -0.115 1.00 93.88 80 SER A CA 1
ATOM 606 C C . SER A 1 80 ? 15.080 -8.654 1.038 1.00 93.88 80 SER A C 1
ATOM 608 O O . SER A 1 80 ? 15.304 -9.856 0.956 1.00 93.88 80 SER A O 1
ATOM 610 N N . GLU A 1 81 ? 15.468 -7.918 2.080 1.00 94.44 81 GLU A N 1
ATOM 611 C CA . GLU A 1 81 ? 16.172 -8.411 3.268 1.00 94.44 81 GLU A CA 1
ATOM 612 C C . GLU A 1 81 ? 15.212 -9.043 4.278 1.00 94.44 81 GLU A C 1
ATOM 614 O O . GLU A 1 81 ? 15.587 -10.000 4.950 1.00 94.44 81 GLU A O 1
ATOM 619 N N . ASN A 1 82 ? 13.982 -8.525 4.364 1.00 95.44 82 ASN A N 1
ATOM 620 C CA . ASN A 1 82 ? 12.877 -9.158 5.073 1.00 95.44 82 ASN A CA 1
ATOM 621 C C . ASN A 1 82 ? 11.795 -9.577 4.070 1.00 95.44 82 ASN A C 1
ATOM 623 O O . ASN A 1 82 ? 10.797 -8.884 3.870 1.00 95.44 82 ASN A O 1
ATOM 627 N N . SER A 1 83 ? 12.049 -10.697 3.397 1.00 96.25 83 SER A N 1
ATOM 628 C CA . SER A 1 83 ? 11.217 -11.191 2.304 1.00 96.25 83 SER A CA 1
ATOM 629 C C . SER A 1 83 ? 10.026 -12.041 2.751 1.00 96.25 83 SER A C 1
ATOM 631 O O . SER A 1 83 ? 9.220 -12.426 1.899 1.00 96.25 83 SER A O 1
ATOM 633 N N . ASP A 1 84 ? 9.884 -12.328 4.050 1.00 96.31 84 ASP A N 1
ATOM 634 C CA . ASP A 1 84 ? 8.730 -13.065 4.557 1.00 96.31 84 ASP A CA 1
ATOM 635 C C . ASP A 1 84 ? 7.537 -12.139 4.746 1.00 96.31 84 ASP A C 1
ATOM 637 O O . ASP A 1 84 ? 7.470 -11.328 5.666 1.00 96.31 84 ASP A O 1
ATOM 641 N N . TRP A 1 85 ? 6.559 -12.251 3.849 1.00 95.69 85 TRP A N 1
ATOM 642 C CA . TRP A 1 85 ? 5.383 -11.390 3.881 1.00 95.69 85 TRP A CA 1
ATOM 643 C C . TRP A 1 85 ? 4.524 -11.592 5.134 1.00 95.69 85 TRP A C 1
ATOM 645 O O . TRP A 1 85 ? 3.745 -10.697 5.485 1.00 95.69 85 TRP A O 1
ATOM 655 N N . ARG A 1 86 ? 4.654 -12.738 5.811 1.00 95.56 86 ARG A N 1
ATOM 656 C CA . ARG A 1 86 ? 3.894 -13.063 7.025 1.00 95.56 86 ARG A CA 1
ATOM 657 C C . ARG A 1 86 ? 4.347 -12.214 8.207 1.00 95.56 86 ARG A C 1
ATOM 659 O O . ARG A 1 86 ? 3.515 -11.877 9.046 1.00 95.56 86 ARG A O 1
ATOM 666 N N . ASP A 1 87 ? 5.599 -11.755 8.210 1.00 96.62 87 ASP A N 1
ATOM 667 C CA . ASP A 1 87 ? 6.128 -10.826 9.219 1.00 96.62 87 ASP A CA 1
ATOM 668 C C . ASP A 1 87 ? 5.443 -9.448 9.169 1.00 96.62 87 ASP A C 1
ATOM 670 O O . ASP A 1 87 ? 5.537 -8.651 10.103 1.00 96.62 87 ASP A O 1
ATOM 674 N N . TYR A 1 88 ? 4.697 -9.177 8.094 1.00 97.56 88 TYR A N 1
ATOM 675 C CA . TYR A 1 88 ? 3.922 -7.957 7.886 1.00 97.56 88 TYR A CA 1
ATOM 676 C C . TYR A 1 88 ? 2.427 -8.132 8.204 1.00 97.56 88 TYR A C 1
ATOM 678 O O . TYR A 1 88 ? 1.647 -7.187 8.057 1.00 97.56 88 TYR A O 1
ATOM 686 N N . SER A 1 89 ? 1.996 -9.322 8.637 1.00 97.12 89 SER A N 1
ATOM 687 C CA . SER A 1 89 ? 0.634 -9.582 9.121 1.00 97.12 89 SER A CA 1
ATOM 688 C C . SER A 1 89 ? 0.467 -9.038 10.543 1.00 97.12 89 SER A C 1
ATOM 690 O O . SER A 1 89 ? 0.487 -9.776 11.530 1.00 97.12 89 SER A O 1
ATOM 692 N N . LEU A 1 90 ? 0.320 -7.720 10.660 1.00 97.38 90 LEU A N 1
ATOM 693 C CA . LEU A 1 90 ? 0.197 -7.042 11.948 1.00 97.38 90 LEU A CA 1
ATOM 694 C C . LEU A 1 90 ? -1.218 -7.187 12.522 1.00 97.38 90 LEU A C 1
ATOM 696 O O . LEU A 1 90 ? -2.213 -7.019 11.816 1.00 97.38 90 LEU A O 1
ATOM 700 N N . LEU A 1 91 ? -1.319 -7.440 13.830 1.00 96.75 91 LEU A N 1
ATOM 701 C CA . LEU A 1 91 ? -2.606 -7.453 14.529 1.00 96.75 91 LEU A CA 1
ATOM 702 C C . LEU A 1 91 ? -3.369 -6.133 14.296 1.00 96.75 91 LEU A C 1
ATOM 704 O O . LEU A 1 91 ? -2.748 -5.069 14.330 1.00 96.75 91 LEU A O 1
ATOM 708 N N . PRO A 1 92 ? -4.705 -6.167 14.127 1.00 97.31 92 PRO A N 1
ATOM 709 C CA . PRO A 1 92 ? -5.604 -7.323 14.257 1.00 97.31 92 PRO A CA 1
ATOM 710 C C . PRO A 1 92 ? -5.837 -8.134 12.964 1.00 97.31 92 PRO A C 1
ATOM 712 O O . PRO A 1 92 ? -6.830 -8.860 12.896 1.00 97.31 92 PRO A O 1
ATOM 715 N N . LEU A 1 93 ? -4.984 -8.026 11.936 1.00 96.75 93 LEU A N 1
ATOM 716 C CA . LEU A 1 93 ? -5.149 -8.850 10.732 1.00 96.75 93 LEU A CA 1
ATOM 717 C C . LEU A 1 93 ? -5.043 -10.344 11.073 1.00 96.75 93 LEU A C 1
ATOM 719 O O . LEU A 1 93 ? -4.250 -10.729 11.941 1.00 96.75 93 LEU A O 1
ATOM 723 N N . PRO A 1 94 ? -5.826 -11.204 10.402 1.00 95.06 94 PRO A N 1
ATOM 724 C CA . PRO A 1 94 ? -5.625 -12.638 10.497 1.00 95.06 94 PRO A CA 1
ATOM 725 C C . PRO A 1 94 ? -4.305 -13.027 9.820 1.00 95.06 94 PRO A C 1
ATOM 727 O O . PRO A 1 94 ? -3.913 -12.418 8.834 1.00 95.06 94 PRO A O 1
ATOM 730 N N . SER A 1 95 ? -3.667 -14.103 10.285 1.00 93.25 95 SER A N 1
ATOM 731 C CA . SER A 1 95 ? -2.334 -14.532 9.820 1.00 93.25 95 SER A CA 1
ATOM 732 C C . SER A 1 95 ? -2.231 -14.882 8.329 1.00 93.25 95 SER A C 1
ATOM 734 O O . SER A 1 95 ? -1.130 -15.064 7.818 1.00 93.25 95 SER A O 1
ATOM 736 N N . TRP A 1 96 ? -3.361 -15.016 7.633 1.00 93.88 96 TRP A N 1
ATOM 737 C CA . TRP A 1 96 ? -3.413 -15.248 6.192 1.00 93.88 96 TRP A CA 1
ATOM 738 C C . TRP A 1 96 ? -3.423 -13.954 5.365 1.00 93.88 96 TRP A C 1
ATOM 740 O O . TRP A 1 96 ? -3.414 -14.066 4.144 1.00 93.88 96 TRP A O 1
ATOM 750 N N . LEU A 1 97 ? -3.458 -12.766 5.988 1.00 96.38 97 LEU A N 1
ATOM 751 C CA . LEU A 1 97 ? -3.545 -11.452 5.340 1.00 96.38 97 LEU A CA 1
ATOM 752 C C . LEU A 1 97 ? -2.464 -10.510 5.880 1.00 96.38 97 LEU A C 1
ATOM 754 O O . LEU A 1 97 ? -2.393 -10.269 7.081 1.00 96.38 97 LEU A O 1
ATOM 758 N N . SER A 1 98 ? -1.689 -9.889 4.995 1.00 97.81 98 SER A N 1
ATOM 759 C CA . SER A 1 98 ? -0.799 -8.788 5.361 1.00 97.81 98 SER A CA 1
ATOM 760 C C . SER A 1 98 ? -1.073 -7.528 4.547 1.00 97.81 98 SER A C 1
ATOM 762 O O . SER A 1 98 ? -1.509 -7.574 3.394 1.00 97.81 98 SER A O 1
ATOM 764 N N . ILE A 1 99 ? -0.832 -6.382 5.185 1.00 98.44 99 ILE A N 1
ATOM 765 C CA . ILE A 1 99 ? -0.880 -5.060 4.563 1.00 98.44 99 ILE A CA 1
ATOM 766 C C . ILE A 1 99 ? 0.458 -4.390 4.861 1.00 98.44 99 ILE A C 1
ATOM 768 O O . ILE A 1 99 ? 0.771 -4.069 6.009 1.00 98.44 99 ILE A O 1
ATOM 772 N N . SER A 1 100 ? 1.252 -4.188 3.820 1.00 98.06 100 SER A N 1
ATOM 773 C CA . SER A 1 100 ? 2.570 -3.564 3.887 1.00 98.06 100 SER A CA 1
ATOM 774 C C . SER A 1 100 ? 2.699 -2.478 2.821 1.00 98.06 100 SER A C 1
ATOM 776 O O . SER A 1 100 ? 1.734 -2.130 2.129 1.00 98.06 100 SER A O 1
ATOM 778 N N . ARG A 1 101 ? 3.894 -1.899 2.700 1.00 96.81 101 ARG A N 1
ATOM 779 C CA . ARG A 1 101 ? 4.192 -0.909 1.663 1.00 96.81 101 ARG A CA 1
ATOM 780 C C . ARG A 1 101 ? 5.491 -1.201 0.930 1.00 96.81 101 ARG A C 1
ATOM 782 O O . ARG A 1 101 ? 6.387 -1.830 1.477 1.00 96.81 101 ARG A O 1
ATOM 789 N N . LEU A 1 102 ? 5.630 -0.646 -0.266 1.00 96.31 102 LEU A N 1
ATOM 790 C CA . LEU A 1 102 ? 6.911 -0.492 -0.957 1.00 96.31 102 LEU A CA 1
ATOM 791 C C . LEU A 1 102 ? 7.237 0.991 -1.076 1.00 96.31 102 LEU A C 1
ATOM 793 O O . LEU A 1 102 ? 6.341 1.812 -1.276 1.00 96.31 102 LEU A O 1
ATOM 797 N N . THR A 1 103 ? 8.513 1.340 -0.972 1.00 93.81 103 THR A N 1
ATOM 798 C CA . THR A 1 103 ? 8.988 2.718 -1.119 1.00 93.81 103 THR A CA 1
ATOM 799 C C . THR A 1 103 ? 10.109 2.796 -2.145 1.00 93.81 103 THR A C 1
ATOM 801 O O . THR A 1 103 ? 10.851 1.839 -2.364 1.00 93.81 103 THR A O 1
ATOM 804 N N . ALA A 1 104 ? 10.235 3.954 -2.785 1.00 87.69 104 ALA A N 1
ATOM 805 C CA . ALA A 1 104 ? 11.348 4.249 -3.670 1.00 87.69 104 ALA A CA 1
ATOM 806 C C . ALA A 1 104 ? 12.497 4.906 -2.895 1.00 87.69 104 ALA A C 1
ATOM 808 O O . ALA A 1 104 ? 12.287 5.809 -2.084 1.00 87.69 104 ALA A O 1
ATOM 809 N N . SER A 1 105 ? 13.732 4.469 -3.143 1.00 80.31 105 SER A N 1
ATOM 810 C CA . SER A 1 105 ? 14.912 5.124 -2.576 1.00 80.31 105 SER A CA 1
ATOM 811 C C . SER A 1 105 ? 15.067 6.536 -3.145 1.00 80.31 105 SER A C 1
ATOM 813 O O . SER A 1 105 ? 14.952 6.733 -4.352 1.00 80.31 105 SER A O 1
ATOM 815 N N . GLY A 1 106 ? 15.372 7.508 -2.283 1.00 72.50 106 GLY A N 1
ATOM 816 C CA . GLY A 1 106 ? 15.603 8.898 -2.698 1.00 72.50 106 GLY A CA 1
ATOM 817 C C . GLY A 1 106 ? 14.335 9.686 -3.034 1.00 72.50 106 GLY A C 1
ATOM 818 O O . GLY A 1 106 ? 14.438 10.818 -3.497 1.00 72.50 106 GLY A O 1
ATOM 819 N N . ASP A 1 107 ? 13.156 9.117 -2.788 1.00 76.31 107 ASP A N 1
ATOM 820 C CA . ASP A 1 107 ? 11.886 9.799 -2.986 1.00 76.31 107 ASP A CA 1
ATOM 821 C C . ASP A 1 107 ? 11.520 10.639 -1.757 1.00 76.31 107 ASP A C 1
ATOM 823 O O . ASP A 1 107 ? 11.359 10.129 -0.642 1.00 76.31 107 ASP A O 1
ATOM 827 N N . ALA A 1 108 ? 11.431 11.953 -1.954 1.00 66.19 108 ALA A N 1
ATOM 828 C CA . ALA A 1 108 ? 11.090 12.875 -0.886 1.00 66.19 108 ALA A CA 1
ATOM 829 C C . ALA A 1 108 ? 9.677 12.561 -0.371 1.00 66.19 108 ALA A C 1
ATOM 831 O O . ALA A 1 108 ? 8.729 12.477 -1.145 1.00 66.19 108 ALA A O 1
ATOM 832 N N . LEU A 1 109 ? 9.547 12.398 0.950 1.00 70.38 109 LEU A N 1
ATOM 833 C CA . LEU A 1 109 ? 8.281 12.109 1.640 1.00 70.38 109 LEU A CA 1
ATOM 834 C C . LEU A 1 109 ? 7.633 10.751 1.293 1.00 70.38 109 LEU A C 1
ATOM 836 O O . LEU A 1 109 ? 6.530 10.481 1.756 1.00 70.38 109 LEU A O 1
ATOM 840 N N . TYR A 1 110 ? 8.313 9.866 0.551 1.00 77.38 110 TYR A N 1
ATOM 841 C CA . TYR A 1 110 ? 7.765 8.572 0.104 1.00 77.38 110 TYR A CA 1
ATOM 842 C C . TYR A 1 110 ? 6.445 8.687 -0.669 1.00 77.38 110 TYR A C 1
ATOM 844 O O . TYR A 1 110 ? 5.543 7.847 -0.547 1.00 77.38 110 TYR A O 1
ATOM 852 N N . TYR A 1 111 ? 6.348 9.753 -1.446 1.00 80.31 111 TYR A N 1
ATOM 853 C CA . TYR A 1 111 ? 5.221 10.079 -2.290 1.00 80.31 111 TYR A CA 1
ATOM 854 C C . TYR A 1 111 ? 4.966 9.023 -3.383 1.00 80.31 111 TYR A C 1
ATOM 856 O O . TYR A 1 111 ? 3.837 8.575 -3.578 1.00 80.31 111 TYR A O 1
ATOM 864 N N . HIS A 1 112 ? 6.026 8.526 -4.013 1.00 89.00 112 HIS A N 1
ATOM 865 C CA . HIS A 1 112 ? 6.022 7.386 -4.919 1.00 89.00 112 HIS A CA 1
ATOM 866 C C . HIS A 1 112 ? 6.165 6.077 -4.131 1.00 89.00 112 HIS A C 1
ATOM 868 O O . HIS A 1 112 ? 7.213 5.422 -4.131 1.00 89.00 112 HIS A O 1
ATOM 874 N N . SER A 1 113 ? 5.104 5.697 -3.423 1.00 93.19 113 SER A N 1
ATOM 875 C CA . SER A 1 113 ? 5.020 4.424 -2.703 1.00 93.19 113 SER A CA 1
ATOM 876 C C . SER A 1 113 ? 3.877 3.547 -3.210 1.00 93.19 113 SER A C 1
ATOM 878 O O . SER A 1 113 ? 2.996 3.988 -3.952 1.00 93.19 113 SER A O 1
ATOM 880 N N . ALA A 1 114 ? 3.921 2.270 -2.839 1.00 96.69 114 ALA A N 1
ATOM 881 C CA . ALA A 1 114 ? 2.869 1.308 -3.129 1.00 96.69 114 ALA A CA 1
ATOM 882 C C . ALA A 1 114 ? 2.298 0.743 -1.831 1.00 96.69 114 ALA A C 1
ATOM 884 O O . ALA A 1 114 ? 3.059 0.487 -0.897 1.00 96.69 114 ALA A O 1
ATOM 885 N N . LEU A 1 115 ? 0.995 0.480 -1.802 1.00 98.12 115 LEU A N 1
ATOM 886 C CA . LEU A 1 115 ? 0.420 -0.482 -0.867 1.00 98.12 115 LEU A CA 1
ATOM 887 C C . LEU A 1 115 ? 0.540 -1.884 -1.459 1.00 98.12 115 LEU A C 1
ATOM 889 O O . LEU A 1 115 ? 0.319 -2.086 -2.657 1.00 98.12 115 LEU A O 1
ATOM 893 N N . LEU A 1 116 ? 0.878 -2.837 -0.598 1.00 98.19 116 LEU A N 1
ATOM 894 C CA . LEU A 1 116 ? 0.991 -4.248 -0.925 1.00 98.19 116 LEU A CA 1
ATOM 895 C C . LEU A 1 116 ? 0.062 -5.022 0.01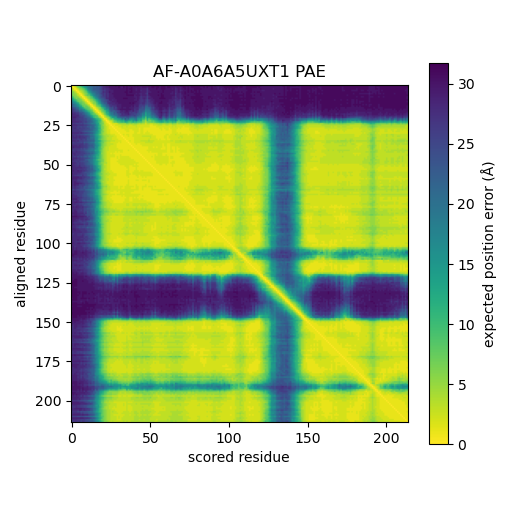1 1.00 98.19 116 LEU A C 1
ATOM 897 O O . LEU A 1 116 ? 0.272 -5.051 1.223 1.00 98.19 116 LEU A O 1
ATOM 901 N N . ILE A 1 117 ? -0.994 -5.599 -0.558 1.00 98.38 117 ILE A N 1
ATOM 902 C CA . ILE A 1 117 ? -1.982 -6.402 0.170 1.00 98.38 117 ILE A CA 1
ATOM 903 C C . ILE A 1 117 ? -1.768 -7.847 -0.246 1.00 98.38 117 ILE A C 1
ATOM 905 O O . ILE A 1 117 ? -1.943 -8.169 -1.420 1.00 98.38 117 ILE A O 1
ATOM 909 N N . ILE A 1 118 ? -1.367 -8.700 0.689 1.00 97.62 118 ILE A N 1
ATOM 910 C CA . ILE A 1 118 ? -0.989 -10.089 0.414 1.00 97.62 118 ILE A CA 1
ATOM 911 C C . ILE A 1 118 ? -1.931 -11.008 1.164 1.00 97.62 118 ILE A C 1
ATOM 913 O O . ILE A 1 118 ? -2.198 -10.781 2.341 1.00 97.62 118 ILE A O 1
ATOM 917 N N . PHE A 1 119 ? -2.422 -12.046 0.502 1.00 95.94 119 PHE A N 1
ATOM 918 C CA . PHE A 1 119 ? -3.314 -13.005 1.128 1.00 95.94 119 PHE A CA 1
ATOM 919 C C . PHE A 1 119 ? -3.143 -14.414 0.574 1.00 95.94 119 PHE A C 1
ATOM 921 O O . PHE A 1 119 ? -2.803 -14.624 -0.589 1.00 95.94 119 PHE A O 1
ATOM 928 N N . VAL A 1 120 ? -3.441 -15.397 1.418 1.00 92.31 120 VAL A N 1
ATOM 929 C CA . VAL A 1 120 ? -3.548 -16.800 1.009 1.00 92.31 120 VAL A CA 1
ATOM 930 C C . VAL A 1 120 ? -5.013 -17.123 0.741 1.00 92.31 120 VAL A C 1
ATOM 932 O O . VAL A 1 120 ? -5.843 -17.076 1.650 1.00 92.31 120 VAL A O 1
ATOM 935 N N . LEU A 1 121 ? -5.348 -17.495 -0.497 1.00 77.50 121 LEU A N 1
ATOM 936 C CA . LEU A 1 121 ? -6.649 -18.095 -0.783 1.00 77.50 121 LEU A CA 1
ATOM 937 C C . LEU A 1 121 ? -6.632 -19.567 -0.364 1.00 77.50 121 LEU A C 1
ATOM 939 O O . LEU A 1 121 ? -5.823 -20.357 -0.846 1.00 77.50 121 LEU A O 1
ATOM 943 N N . TYR A 1 122 ? -7.585 -19.968 0.479 1.00 63.25 122 TYR A N 1
ATOM 944 C CA . TYR A 1 122 ? -7.737 -21.356 0.936 1.00 63.25 122 TYR A CA 1
ATOM 945 C C . TYR A 1 122 ? -7.906 -22.383 -0.199 1.00 63.25 122 TYR A C 1
ATOM 947 O O . TYR A 1 122 ? -7.684 -23.567 0.032 1.00 63.25 122 TYR A O 1
ATOM 955 N N . ALA A 1 123 ? -8.226 -21.954 -1.426 1.00 55.50 123 ALA A N 1
ATOM 956 C CA . ALA A 1 123 ? -8.230 -22.814 -2.612 1.00 55.50 123 ALA A CA 1
ATOM 957 C C . ALA A 1 123 ? -6.844 -23.411 -2.949 1.00 55.50 123 ALA A C 1
ATOM 959 O O . ALA A 1 123 ? -6.781 -24.438 -3.620 1.00 55.50 123 ALA A O 1
ATOM 960 N N . PHE A 1 124 ? -5.755 -22.809 -2.453 1.00 48.62 124 PHE A N 1
ATOM 961 C CA . PHE A 1 124 ? -4.379 -23.305 -2.592 1.00 48.62 124 PHE A CA 1
ATOM 962 C C . PHE A 1 124 ? -3.838 -23.964 -1.313 1.00 48.62 124 PHE A C 1
ATOM 964 O O . PHE A 1 124 ? -2.773 -24.577 -1.334 1.00 48.62 124 PHE A O 1
ATOM 971 N N . SER A 1 125 ? -4.580 -23.904 -0.201 1.00 48.94 125 SER A N 1
ATOM 972 C CA . SER A 1 125 ? -4.182 -24.557 1.044 1.00 48.94 125 SER A CA 1
ATOM 973 C C . SER A 1 125 ? -4.439 -26.059 0.929 1.00 48.94 125 SER A C 1
ATOM 975 O O . SER A 1 125 ? -5.571 -26.532 1.031 1.00 48.94 125 SER A O 1
ATOM 977 N N . SER A 1 126 ? -3.377 -26.831 0.706 1.00 47.72 126 SER A N 1
ATOM 978 C CA . SER A 1 126 ? -3.413 -28.298 0.619 1.00 47.72 126 SER A CA 1
ATOM 979 C C . SER A 1 126 ? -3.668 -28.989 1.975 1.00 47.72 126 SER A C 1
ATOM 981 O O . SER A 1 126 ? -3.011 -29.960 2.339 1.00 47.72 126 SER A O 1
ATOM 983 N N . ALA A 1 127 ? -4.664 -28.535 2.738 1.00 48.41 127 ALA A N 1
ATOM 984 C CA . ALA A 1 127 ? -5.033 -29.107 4.034 1.00 48.41 127 ALA A CA 1
ATOM 985 C C . ALA A 1 127 ? -5.779 -30.458 3.938 1.00 48.41 127 ALA A C 1
ATOM 987 O O . ALA A 1 127 ? -6.281 -30.965 4.941 1.00 48.41 127 ALA A O 1
ATOM 988 N N . THR A 1 128 ? -5.857 -31.082 2.758 1.00 46.28 128 THR A N 1
ATOM 989 C CA . THR A 1 128 ? -6.308 -32.474 2.633 1.00 46.28 128 THR A CA 1
ATOM 990 C C . THR A 1 128 ? -5.112 -33.426 2.726 1.00 46.28 128 THR A C 1
ATOM 992 O O . THR A 1 128 ? -4.243 -33.379 1.851 1.00 46.28 128 THR A O 1
ATOM 995 N N . PRO A 1 129 ? -5.049 -34.333 3.723 1.00 41.03 129 PRO A N 1
ATOM 996 C CA . PRO A 1 129 ? -3.982 -35.324 3.800 1.00 41.03 129 PRO A CA 1
ATOM 997 C C . PRO A 1 129 ? -4.017 -36.202 2.544 1.00 41.03 129 PRO A C 1
ATOM 999 O O . PRO A 1 129 ? -5.018 -36.869 2.272 1.00 41.03 129 PRO A O 1
ATOM 1002 N N . LYS A 1 130 ? -2.921 -36.193 1.772 1.00 44.66 130 LYS A N 1
ATOM 1003 C CA . LYS A 1 130 ? -2.736 -37.034 0.582 1.00 44.66 130 LYS A CA 1
ATOM 1004 C C . LYS A 1 130 ? -2.958 -38.504 0.964 1.00 44.66 130 LYS A C 1
ATOM 1006 O O . LYS A 1 130 ? -2.085 -39.141 1.554 1.00 44.66 130 LYS A O 1
ATOM 1011 N N . LYS A 1 131 ? -4.131 -39.062 0.641 1.00 38.56 131 LYS A N 1
ATOM 1012 C CA . LYS A 1 131 ? -4.315 -40.518 0.621 1.00 38.56 131 LYS A CA 1
ATOM 1013 C C . LYS A 1 131 ? -3.411 -41.083 -0.473 1.00 38.56 131 LYS A C 1
ATOM 1015 O O . LYS A 1 131 ? -3.293 -40.508 -1.550 1.00 38.56 131 LYS A O 1
ATOM 1020 N N . ARG A 1 132 ? -2.726 -42.175 -0.131 1.00 45.00 132 ARG A N 1
ATOM 1021 C CA . ARG A 1 132 ? -1.705 -42.831 -0.951 1.00 45.00 132 ARG A CA 1
ATOM 1022 C C . ARG A 1 132 ? -2.188 -43.102 -2.378 1.00 45.00 132 ARG A C 1
ATOM 1024 O O . ARG A 1 132 ? -3.340 -43.463 -2.586 1.00 45.00 132 ARG A O 1
ATOM 1031 N N . ALA A 1 133 ? -1.224 -42.972 -3.285 1.00 49.25 133 ALA A N 1
ATOM 1032 C CA . ALA A 1 133 ? -1.231 -43.285 -4.705 1.00 49.25 133 ALA A CA 1
ATOM 1033 C C . ALA A 1 133 ? -2.226 -44.374 -5.145 1.00 49.25 133 ALA A C 1
ATOM 1035 O O . ALA A 1 133 ? -2.169 -45.513 -4.678 1.00 49.25 133 ALA A O 1
ATOM 1036 N N . SER A 1 134 ? -3.045 -44.037 -6.139 1.00 42.19 134 SER A N 1
ATOM 1037 C CA . SER A 1 134 ? -3.619 -44.991 -7.087 1.00 42.19 134 SER A CA 1
ATOM 1038 C C . SER A 1 134 ? -3.008 -44.714 -8.459 1.00 42.19 134 SER A C 1
ATOM 1040 O O . SER A 1 134 ? -3.087 -43.587 -8.940 1.00 42.19 134 SER A O 1
ATOM 1042 N N . LEU A 1 135 ? -2.378 -45.733 -9.046 1.00 50.16 135 LEU A N 1
ATOM 1043 C CA . LEU A 1 135 ? -1.739 -45.700 -10.362 1.00 50.16 135 LEU A CA 1
ATOM 1044 C C . LEU A 1 135 ? -2.687 -45.170 -11.455 1.00 50.16 135 LEU A C 1
ATOM 1046 O O . LEU A 1 135 ? -3.685 -45.827 -11.758 1.00 50.16 135 LEU A O 1
ATOM 1050 N N . SER A 1 136 ? -2.338 -44.053 -12.098 1.00 45.09 136 SER A N 1
ATOM 1051 C CA . SER A 1 136 ? -2.840 -43.681 -13.426 1.00 45.09 136 SER A CA 1
ATOM 1052 C C . SER A 1 136 ? -1.807 -44.087 -14.490 1.00 45.09 136 SER A C 1
ATOM 1054 O O . SER A 1 136 ? -0.611 -43.853 -14.355 1.00 45.09 136 SER A O 1
ATOM 1056 N N . ILE A 1 137 ? -2.283 -44.781 -15.529 1.00 52.44 137 ILE A N 1
ATOM 1057 C CA . ILE A 1 137 ? -1.509 -45.355 -16.653 1.00 52.44 137 ILE A CA 1
ATOM 1058 C C . ILE A 1 137 ? -1.479 -44.406 -17.875 1.00 52.44 137 ILE A C 1
ATOM 1060 O O . ILE A 1 137 ? -0.959 -44.748 -18.931 1.00 52.44 137 ILE A O 1
ATOM 1064 N N . TYR A 1 138 ? -1.992 -43.185 -17.744 1.00 46.41 138 TYR A N 1
ATOM 1065 C CA . TYR A 1 138 ? -1.906 -42.160 -18.784 1.00 46.41 138 TYR A CA 1
ATOM 1066 C C . TYR A 1 138 ? -1.110 -40.985 -18.240 1.00 46.41 138 TYR A C 1
ATOM 1068 O O . TYR A 1 138 ? -1.398 -40.527 -17.140 1.00 46.41 138 TYR A O 1
ATOM 1076 N N . GLY A 1 139 ? -0.076 -40.583 -18.986 1.00 45.16 139 GLY A N 1
ATOM 1077 C CA . GLY A 1 1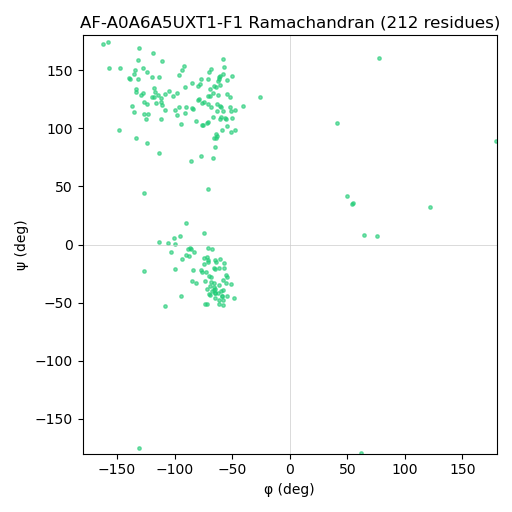39 ? 0.891 -39.571 -18.582 1.00 45.16 139 GLY A CA 1
ATOM 1078 C C . GLY A 1 139 ? 0.203 -38.303 -18.102 1.00 45.16 139 GLY A C 1
ATOM 1079 O O . GLY A 1 139 ? -0.468 -37.631 -18.883 1.00 45.16 139 GLY A O 1
ATOM 1080 N N . ASP A 1 140 ? 0.382 -38.013 -16.817 1.00 42.78 140 ASP A N 1
ATOM 1081 C CA . ASP A 1 140 ? 0.101 -36.705 -16.257 1.00 42.78 140 ASP A CA 1
ATOM 1082 C C . ASP A 1 140 ? 1.000 -35.711 -17.002 1.00 42.78 140 ASP A C 1
ATOM 1084 O O . ASP A 1 140 ? 2.229 -35.827 -16.969 1.00 42.78 140 ASP A O 1
ATOM 1088 N N . GLU A 1 141 ? 0.400 -34.747 -17.703 1.00 47.78 141 GLU A N 1
ATOM 1089 C CA . GLU A 1 141 ? 1.119 -33.507 -17.968 1.00 47.78 141 GLU A CA 1
ATOM 1090 C C . GLU A 1 141 ? 1.568 -32.974 -16.614 1.00 47.78 141 GLU A C 1
ATOM 1092 O O . GLU A 1 141 ? 0.761 -32.935 -15.682 1.00 47.78 141 GLU A O 1
ATOM 1097 N N . GLU A 1 142 ? 2.856 -32.640 -16.495 1.00 43.69 142 GLU A N 1
ATOM 1098 C CA . GLU A 1 142 ? 3.438 -32.069 -15.288 1.00 43.69 142 GLU A CA 1
ATOM 1099 C C . GLU A 1 142 ? 2.542 -30.930 -14.804 1.00 43.69 142 GLU A C 1
ATOM 1101 O O . GLU A 1 142 ? 2.614 -29.798 -15.286 1.00 43.69 142 GLU A O 1
ATOM 1106 N N . SER A 1 143 ? 1.690 -31.220 -13.821 1.00 44.84 143 SER A N 1
ATOM 1107 C CA . SER A 1 143 ? 1.126 -30.197 -12.972 1.00 44.84 143 SER A CA 1
ATOM 1108 C C . SER A 1 143 ? 2.340 -29.614 -12.271 1.00 44.84 143 SER A C 1
ATOM 1110 O O . SER A 1 143 ? 2.820 -30.185 -11.286 1.00 44.84 143 SER A O 1
ATOM 1112 N N . SER A 1 144 ? 2.897 -28.547 -12.850 1.00 44.66 144 SER A N 1
ATOM 1113 C CA . SER A 1 144 ? 3.936 -27.732 -12.242 1.00 44.66 144 SER A CA 1
ATOM 1114 C C . SER A 1 144 ? 3.552 -27.601 -10.783 1.00 44.66 144 SER A C 1
ATOM 1116 O O . SER A 1 144 ? 2.431 -27.168 -10.501 1.00 44.66 144 SER A O 1
ATOM 1118 N N . SER A 1 145 ? 4.407 -28.080 -9.886 1.00 43.81 145 SER A N 1
ATOM 1119 C CA . SER A 1 145 ? 4.199 -27.985 -8.452 1.00 43.81 145 SER A CA 1
ATOM 1120 C C . SER A 1 145 ? 3.888 -26.529 -8.130 1.00 43.81 145 SER A C 1
ATOM 1122 O O . SER A 1 145 ? 4.801 -25.709 -8.067 1.00 43.81 145 SER A O 1
ATOM 1124 N N . ILE A 1 146 ? 2.603 -26.187 -8.010 1.00 50.94 146 ILE A N 1
ATOM 1125 C CA . ILE A 1 146 ? 2.187 -24.913 -7.448 1.00 50.94 146 ILE A CA 1
ATOM 1126 C C . ILE A 1 146 ? 2.823 -24.947 -6.072 1.00 50.94 146 ILE A C 1
ATOM 1128 O O . ILE A 1 146 ? 2.531 -25.868 -5.302 1.00 50.94 146 ILE A O 1
ATOM 1132 N N . ASP A 1 147 ? 3.774 -24.042 -5.834 1.00 53.81 147 ASP A N 1
ATOM 1133 C CA . ASP A 1 147 ? 4.414 -23.893 -4.536 1.00 53.81 147 ASP A CA 1
ATOM 1134 C C . ASP A 1 147 ? 3.272 -23.809 -3.532 1.00 53.81 147 ASP A C 1
ATOM 1136 O O . ASP A 1 147 ? 2.485 -22.864 -3.558 1.00 53.81 147 ASP A O 1
ATOM 1140 N N . SER A 1 148 ? 3.087 -24.858 -2.729 1.00 62.56 148 SER A N 1
ATOM 1141 C CA . SER A 1 148 ? 1.838 -25.057 -1.980 1.00 62.56 148 SER A CA 1
ATOM 1142 C C . SER A 1 148 ? 1.620 -24.005 -0.888 1.00 62.56 148 SER A C 1
ATOM 1144 O O . SER A 1 148 ? 0.592 -24.028 -0.221 1.00 62.56 148 SER A O 1
ATOM 1146 N N . ASP A 1 149 ? 2.604 -23.121 -0.720 1.00 77.38 149 ASP A N 1
ATOM 1147 C CA . ASP A 1 149 ? 2.655 -21.997 0.208 1.00 77.38 149 ASP A CA 1
ATOM 1148 C C . ASP A 1 149 ? 2.650 -20.624 -0.497 1.00 77.38 149 ASP A C 1
ATOM 1150 O O . ASP A 1 149 ? 2.728 -19.601 0.184 1.00 77.38 149 ASP A O 1
ATOM 1154 N N . ALA A 1 150 ? 2.563 -20.558 -1.833 1.00 87.50 150 ALA A N 1
ATOM 1155 C CA . ALA A 1 150 ? 2.515 -19.286 -2.553 1.00 87.50 150 ALA A CA 1
ATOM 1156 C C . ALA A 1 150 ? 1.269 -18.468 -2.167 1.00 87.50 150 ALA A C 1
ATOM 1158 O O . ALA A 1 150 ? 0.168 -19.006 -2.013 1.00 87.50 150 ALA A O 1
ATOM 1159 N N . ALA A 1 151 ? 1.441 -17.153 -2.034 1.00 94.12 151 ALA A N 1
ATOM 1160 C CA . ALA A 1 151 ? 0.362 -16.218 -1.723 1.00 94.12 151 ALA A CA 1
ATOM 1161 C C . ALA A 1 151 ? 0.057 -15.314 -2.922 1.00 94.12 151 ALA A C 1
ATOM 1163 O O . ALA A 1 151 ? 0.895 -15.101 -3.799 1.00 94.12 151 ALA A O 1
ATOM 1164 N N . GLU A 1 152 ? -1.149 -14.759 -2.962 1.00 95.50 152 GLU A N 1
ATOM 1165 C CA . GLU A 1 152 ? -1.519 -13.753 -3.951 1.00 95.50 152 GLU A CA 1
ATOM 1166 C C . GLU A 1 152 ? -1.300 -12.350 -3.390 1.00 95.50 152 GLU A C 1
ATOM 1168 O O . GLU A 1 152 ? -1.414 -12.123 -2.185 1.00 95.50 152 GLU A O 1
ATOM 1173 N N . CYS A 1 153 ? -0.997 -11.389 -4.262 1.00 97.44 153 CYS A N 1
ATOM 1174 C CA . CYS A 1 153 ? -0.882 -9.996 -3.859 1.00 97.44 153 CYS A CA 1
ATOM 1175 C C . CYS A 1 153 ? -1.579 -9.017 -4.806 1.00 97.44 153 CYS A C 1
ATOM 1177 O O . CYS A 1 153 ? -1.628 -9.207 -6.023 1.00 97.44 153 CYS A O 1
ATOM 1179 N N . ILE A 1 154 ? -2.097 -7.938 -4.224 1.00 98.50 154 ILE A N 1
ATOM 1180 C CA . IL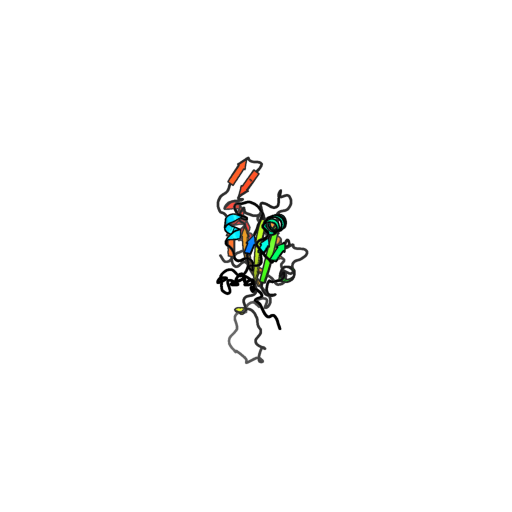E A 1 154 ? -2.584 -6.751 -4.923 1.00 98.50 154 ILE A CA 1
ATOM 1181 C C . ILE A 1 154 ? -1.593 -5.623 -4.660 1.00 98.50 154 ILE A C 1
ATOM 1183 O O . ILE A 1 154 ? -1.242 -5.342 -3.510 1.00 98.50 154 ILE A O 1
ATOM 1187 N N . VAL A 1 155 ? -1.162 -4.965 -5.733 1.00 98.50 155 VAL A N 1
ATOM 1188 C CA . VAL A 1 155 ? -0.249 -3.821 -5.683 1.00 98.50 155 VAL A CA 1
ATOM 1189 C C . VAL A 1 155 ? -1.017 -2.573 -6.095 1.00 98.50 155 VAL A C 1
ATOM 1191 O O . VAL A 1 155 ? -1.519 -2.498 -7.215 1.00 98.50 155 VAL A O 1
ATOM 1194 N N . TYR A 1 156 ? -1.095 -1.580 -5.212 1.00 98.06 156 TYR A N 1
ATOM 1195 C CA . TYR A 1 156 ? -1.721 -0.289 -5.504 1.00 98.06 156 TYR A CA 1
ATOM 1196 C C . TYR A 1 156 ? -0.694 0.835 -5.434 1.00 98.06 156 TYR A C 1
ATOM 1198 O O . TYR A 1 156 ? -0.068 1.046 -4.397 1.00 98.06 156 TYR A O 1
ATOM 1206 N N . THR A 1 157 ? -0.535 1.571 -6.532 1.00 96.62 157 THR A N 1
ATOM 1207 C CA . THR A 1 157 ? 0.425 2.678 -6.651 1.00 96.62 157 THR A CA 1
ATOM 1208 C C . THR A 1 157 ? -0.308 3.962 -7.059 1.00 96.62 157 THR A C 1
ATOM 1210 O O . THR A 1 157 ? -0.415 4.230 -8.260 1.00 96.62 157 THR A O 1
ATOM 1213 N N . PRO A 1 158 ? -0.830 4.754 -6.105 1.00 92.44 158 PRO A N 1
ATOM 1214 C CA . PRO A 1 158 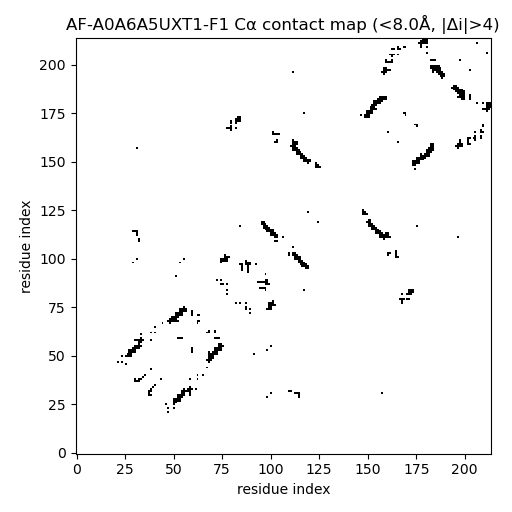? -1.675 5.916 -6.402 1.00 92.44 158 PRO A CA 1
ATOM 1215 C C . PRO A 1 158 ? -0.990 6.950 -7.305 1.00 92.44 158 PRO A C 1
ATOM 1217 O O . PRO A 1 158 ? -1.545 7.358 -8.322 1.00 92.44 158 PRO A O 1
ATOM 1220 N N . HIS A 1 159 ? 0.251 7.298 -6.966 1.00 93.56 159 HIS A N 1
ATOM 1221 C CA . HIS A 1 159 ? 1.104 8.239 -7.701 1.00 93.56 159 HIS A CA 1
ATOM 1222 C C . HIS A 1 159 ? 2.139 7.527 -8.589 1.00 93.56 159 HIS A C 1
ATOM 1224 O O . HIS A 1 159 ? 2.998 8.129 -9.233 1.00 93.56 159 HIS A O 1
ATOM 1230 N N . GLY A 1 160 ? 2.052 6.199 -8.656 1.00 94.38 160 GLY A N 1
ATOM 1231 C CA . GLY A 1 160 ? 3.101 5.359 -9.206 1.00 94.38 160 GLY A CA 1
ATOM 1232 C C . GLY A 1 160 ? 4.280 5.163 -8.251 1.00 94.38 160 GLY A C 1
ATOM 1233 O O . GLY A 1 160 ? 4.502 5.914 -7.312 1.00 94.38 160 GLY A O 1
ATOM 1234 N N . ILE A 1 161 ? 5.051 4.118 -8.521 1.00 95.19 161 ILE A N 1
ATOM 1235 C CA . ILE A 1 161 ? 6.350 3.845 -7.907 1.00 95.19 161 ILE A CA 1
ATOM 1236 C C . ILE A 1 161 ? 7.329 3.505 -9.038 1.00 95.19 161 ILE A C 1
ATOM 1238 O O . ILE A 1 161 ? 6.893 2.870 -10.009 1.00 95.19 161 ILE A O 1
ATOM 1242 N N . PRO A 1 162 ? 8.611 3.920 -8.997 1.00 95.19 162 PRO A N 1
ATOM 1243 C CA . PRO A 1 162 ? 9.581 3.504 -9.998 1.00 95.19 162 PRO A CA 1
ATOM 1244 C C . PRO A 1 162 ? 9.573 1.983 -10.116 1.00 95.19 162 PRO A C 1
ATOM 1246 O O . PRO A 1 162 ? 9.714 1.284 -9.115 1.00 95.19 162 PRO A O 1
ATOM 1249 N N . TYR A 1 163 ? 9.406 1.460 -11.330 1.00 96.06 163 TYR A N 1
ATOM 1250 C CA . TYR A 1 163 ? 9.182 0.023 -11.540 1.00 96.06 163 TYR A CA 1
ATOM 1251 C C . TYR A 1 163 ? 10.255 -0.889 -10.909 1.00 96.06 163 TYR A C 1
ATOM 1253 O O . TYR A 1 163 ? 9.954 -2.017 -10.539 1.00 96.06 163 TYR A O 1
ATOM 1261 N N . LYS A 1 164 ? 11.496 -0.409 -10.747 1.00 95.50 164 LYS A N 1
ATOM 1262 C CA . LYS A 1 164 ? 12.583 -1.151 -10.081 1.00 95.50 164 LYS A CA 1
ATOM 1263 C C . LYS A 1 164 ? 12.363 -1.327 -8.579 1.00 95.50 164 LYS A C 1
ATOM 1265 O O . LYS A 1 164 ? 12.789 -2.316 -8.002 1.00 95.50 164 LYS A O 1
ATOM 1270 N N . SER A 1 165 ? 11.649 -0.411 -7.934 1.00 96.12 165 SER A N 1
ATOM 1271 C CA . SER A 1 165 ? 11.301 -0.528 -6.514 1.00 96.12 165 SER A CA 1
ATOM 1272 C C . SER A 1 165 ? 10.254 -1.618 -6.244 1.00 96.12 165 SER A C 1
ATOM 1274 O O . SER A 1 165 ? 9.936 -1.879 -5.089 1.00 96.12 165 SER A O 1
ATOM 1276 N N . LEU A 1 166 ? 9.738 -2.279 -7.290 1.00 96.94 166 LEU A N 1
ATOM 1277 C CA . LEU A 1 166 ? 8.868 -3.454 -7.190 1.00 96.94 166 LEU A CA 1
ATOM 1278 C C . LEU A 1 166 ? 9.650 -4.776 -7.121 1.00 96.94 166 LEU A C 1
ATOM 1280 O O . LEU A 1 166 ? 9.061 -5.811 -6.819 1.00 96.94 166 LEU A O 1
ATOM 1284 N N . GLU A 1 167 ? 10.968 -4.758 -7.357 1.00 94.94 167 GLU A N 1
ATOM 1285 C CA . GLU A 1 167 ? 11.837 -5.945 -7.312 1.00 94.94 167 GLU A CA 1
ATOM 1286 C C . GLU A 1 167 ? 11.720 -6.798 -6.032 1.00 94.94 167 GLU A C 1
ATOM 1288 O O . GLU A 1 167 ? 11.822 -8.021 -6.162 1.00 94.94 167 GLU A O 1
ATOM 1293 N N . PRO A 1 168 ? 11.476 -6.242 -4.822 1.00 96.94 168 PRO A N 1
ATOM 1294 C CA . PRO A 1 168 ? 11.291 -7.060 -3.625 1.00 96.94 168 PRO A CA 1
ATOM 1295 C C . PRO A 1 168 ? 10.190 -8.120 -3.753 1.00 96.94 168 PRO A C 1
ATOM 1297 O O . PRO A 1 168 ? 10.353 -9.210 -3.214 1.00 96.94 168 PRO A O 1
ATOM 1300 N N . ILE A 1 169 ? 9.115 -7.857 -4.510 1.00 97.25 169 ILE A N 1
ATOM 1301 C CA . ILE A 1 169 ? 8.001 -8.811 -4.687 1.00 97.25 169 ILE A CA 1
ATOM 1302 C C . ILE A 1 169 ? 8.495 -10.128 -5.296 1.00 97.25 169 ILE A C 1
ATOM 1304 O O . ILE A 1 169 ? 8.091 -11.200 -4.856 1.00 97.25 169 ILE A O 1
ATOM 1308 N N . ALA A 1 170 ? 9.419 -10.064 -6.259 1.00 95.56 170 ALA A N 1
ATOM 1309 C CA . ALA A 1 170 ? 9.970 -11.249 -6.918 1.00 95.56 170 ALA A CA 1
ATOM 1310 C C . ALA A 1 170 ? 10.891 -12.084 -6.009 1.00 95.56 170 ALA A C 1
ATOM 1312 O O . ALA A 1 170 ? 11.240 -13.208 -6.363 1.00 95.56 170 ALA A O 1
ATOM 1313 N N . LYS A 1 171 ? 11.310 -11.535 -4.862 1.00 95.88 171 LYS A N 1
ATOM 1314 C CA . LYS A 1 171 ? 12.180 -12.198 -3.878 1.00 95.88 171 LYS A CA 1
ATOM 1315 C C . LYS A 1 171 ? 11.431 -12.647 -2.624 1.00 95.88 171 LYS A C 1
ATOM 1317 O O . LYS A 1 171 ? 12.066 -13.150 -1.700 1.00 95.88 171 LYS A O 1
ATOM 1322 N N . ALA A 1 172 ? 10.120 -12.426 -2.576 1.00 96.56 172 ALA A N 1
ATOM 1323 C CA . ALA A 1 172 ? 9.293 -12.801 -1.446 1.00 96.56 172 ALA A CA 1
ATOM 1324 C C . ALA A 1 172 ? 9.332 -14.315 -1.191 1.00 96.56 172 ALA A C 1
ATOM 1326 O O . ALA A 1 172 ? 9.401 -15.113 -2.130 1.00 96.56 172 ALA A O 1
ATOM 1327 N N . TYR A 1 173 ? 9.275 -14.694 0.083 1.00 91.81 173 TYR A N 1
ATOM 1328 C CA . TYR A 1 173 ? 9.215 -16.084 0.512 1.00 91.81 173 TYR A CA 1
ATOM 1329 C C . TYR A 1 173 ? 8.181 -16.258 1.636 1.00 91.81 173 TYR A C 1
ATOM 1331 O O . TYR A 1 173 ? 8.372 -15.688 2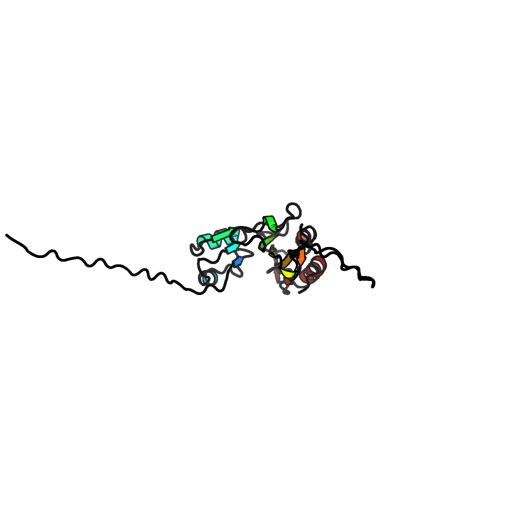.701 1.00 91.81 173 TYR A O 1
ATOM 1339 N N . PRO A 1 174 ? 7.122 -17.066 1.472 1.00 93.44 174 PRO A N 1
ATOM 1340 C CA . PRO A 1 174 ? 6.763 -17.806 0.264 1.00 93.44 174 PRO A CA 1
ATOM 1341 C C . PRO A 1 174 ? 6.548 -16.921 -0.978 1.00 93.44 174 PRO A C 1
ATOM 1343 O O . PRO A 1 174 ? 6.314 -15.717 -0.825 1.00 93.44 174 PRO A O 1
ATOM 1346 N N . PRO A 1 175 ? 6.627 -17.490 -2.198 1.00 95.12 175 PRO A N 1
ATOM 1347 C CA . PRO A 1 175 ? 6.492 -16.721 -3.430 1.00 95.12 175 PRO A CA 1
ATOM 1348 C C . PRO A 1 175 ? 5.162 -15.971 -3.522 1.00 95.12 175 PRO A C 1
ATOM 1350 O O . PRO A 1 175 ? 4.122 -16.461 -3.078 1.00 95.12 175 PRO A O 1
ATOM 1353 N N . LEU A 1 176 ? 5.198 -14.796 -4.153 1.00 95.50 176 LEU A N 1
ATOM 1354 C CA . LEU A 1 176 ? 4.011 -13.989 -4.419 1.00 95.50 176 LEU A CA 1
ATOM 1355 C C . LEU A 1 176 ? 3.602 -14.069 -5.888 1.00 95.50 176 LEU A C 1
ATOM 1357 O O . LEU A 1 176 ? 4.408 -13.835 -6.791 1.00 95.50 176 LEU A O 1
ATOM 1361 N N . HIS A 1 177 ? 2.317 -14.310 -6.120 1.00 95.38 177 HIS A N 1
ATOM 1362 C CA . HIS A 1 177 ? 1.670 -14.126 -7.410 1.00 95.38 177 HIS A CA 1
ATOM 1363 C C . HIS A 1 177 ? 0.913 -12.801 -7.414 1.00 95.38 177 HIS A C 1
ATOM 1365 O O . HIS A 1 177 ? -0.047 -12.616 -6.668 1.00 95.38 177 HIS A O 1
ATOM 1371 N N . THR A 1 178 ? 1.328 -11.859 -8.261 1.00 97.44 178 THR A N 1
ATOM 1372 C CA . THR A 1 178 ? 0.612 -10.587 -8.378 1.00 97.44 178 THR A CA 1
ATOM 1373 C C . THR A 1 178 ? -0.719 -10.802 -9.092 1.00 97.44 178 THR A C 1
ATOM 1375 O O . THR A 1 178 ? -0.779 -10.988 -10.308 1.00 97.44 178 THR A O 1
ATOM 1378 N N . LEU A 1 179 ? -1.804 -10.778 -8.322 1.00 97.25 179 LEU A N 1
ATOM 1379 C CA . LEU A 1 179 ? -3.160 -10.928 -8.826 1.00 97.25 179 LEU A CA 1
ATOM 1380 C C . LEU A 1 179 ? -3.585 -9.676 -9.588 1.00 97.25 179 LEU A C 1
ATOM 1382 O O . LEU A 1 179 ? -4.046 -9.784 -10.717 1.00 97.25 179 LEU A O 1
ATOM 1386 N N . ALA A 1 180 ? -3.428 -8.502 -8.980 1.00 98.31 180 ALA A N 1
ATOM 1387 C CA . ALA A 1 180 ? -3.853 -7.247 -9.583 1.00 98.31 180 ALA A CA 1
ATOM 1388 C C . ALA A 1 180 ? -2.842 -6.125 -9.339 1.00 98.31 180 ALA A C 1
ATOM 1390 O O . ALA A 1 180 ? -2.266 -6.018 -8.250 1.00 98.31 180 ALA A O 1
ATOM 1391 N N . PHE A 1 181 ? -2.668 -5.268 -10.339 1.00 98.50 181 PHE A N 1
ATOM 1392 C CA . PHE A 1 181 ? -1.832 -4.079 -10.273 1.00 9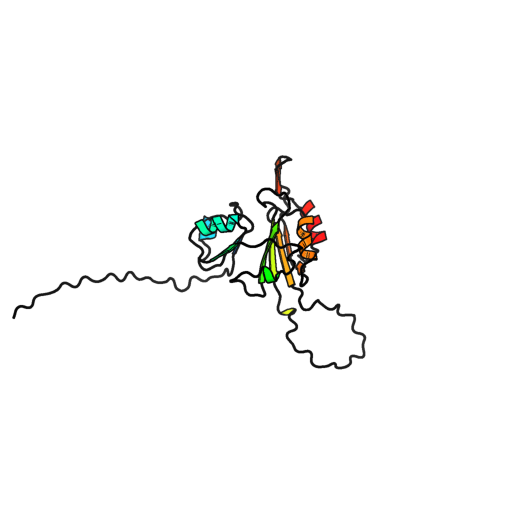8.50 181 PHE A CA 1
ATOM 1393 C C . PHE A 1 181 ? -2.630 -2.824 -10.643 1.00 98.50 181 PHE A C 1
ATOM 1395 O O . PHE A 1 181 ? -2.963 -2.573 -11.798 1.00 98.50 181 PHE A O 1
ATOM 1402 N N . LEU A 1 182 ? -2.914 -1.995 -9.638 1.00 98.19 182 LEU A N 1
ATOM 1403 C CA . LEU A 1 182 ? -3.669 -0.758 -9.791 1.00 98.19 182 LEU A CA 1
ATOM 1404 C C . LEU A 1 182 ? -2.700 0.426 -9.892 1.00 98.19 182 LEU A C 1
ATOM 1406 O O . LEU A 1 182 ? -2.039 0.797 -8.916 1.00 98.19 182 LEU A O 1
ATOM 1410 N N . HIS A 1 183 ? -2.644 1.041 -11.074 1.00 96.81 183 HIS A N 1
ATOM 1411 C CA . HIS A 1 183 ? -1.720 2.127 -11.397 1.00 96.81 183 HIS A CA 1
ATOM 1412 C C . HIS A 1 183 ? -2.421 3.295 -12.093 1.00 96.81 183 HIS A C 1
ATOM 1414 O O . HIS A 1 183 ? -3.163 3.101 -13.057 1.00 96.81 183 HIS A O 1
ATOM 1420 N N . GLY A 1 184 ? -2.140 4.521 -11.646 1.00 91.75 184 GLY A N 1
ATOM 1421 C CA . GLY A 1 184 ? -2.611 5.731 -12.317 1.00 91.75 184 GLY A CA 1
ATOM 1422 C C . GLY A 1 184 ? -1.971 5.905 -13.698 1.00 91.75 184 GLY A C 1
ATOM 1423 O O . GLY A 1 184 ? -0.754 5.841 -13.845 1.00 91.75 184 GLY A O 1
ATOM 1424 N N . LEU A 1 185 ? -2.781 6.152 -14.729 1.00 92.88 185 LEU A N 1
ATOM 1425 C CA . LEU A 1 185 ? -2.277 6.312 -16.101 1.00 92.88 185 LEU A CA 1
ATOM 1426 C C . LEU A 1 185 ? -1.784 7.729 -16.411 1.00 92.88 185 LEU A C 1
ATOM 1428 O O . LEU A 1 185 ? -0.991 7.906 -17.337 1.00 92.88 185 LEU A O 1
ATOM 1432 N N . HIS A 1 186 ? -2.244 8.727 -15.654 1.00 91.12 186 HIS A N 1
ATOM 1433 C CA . HIS A 1 186 ? -1.851 10.116 -15.857 1.00 91.12 186 HIS A CA 1
ATOM 1434 C C . HIS A 1 186 ? -0.389 10.336 -15.473 1.00 91.12 186 HIS A C 1
ATOM 1436 O O . HIS A 1 186 ? 0.020 10.009 -14.364 1.00 91.12 186 HIS A O 1
ATOM 1442 N N . ASP A 1 187 ? 0.371 10.925 -16.391 1.00 92.06 187 ASP A N 1
ATOM 1443 C CA . ASP A 1 187 ? 1.695 11.483 -16.135 1.00 92.06 187 ASP A CA 1
ATOM 1444 C C . ASP A 1 187 ? 1.504 12.957 -15.760 1.00 92.06 187 ASP A C 1
ATOM 1446 O O . ASP A 1 187 ? 0.989 13.742 -16.560 1.00 92.06 187 ASP A O 1
ATOM 1450 N N . VAL A 1 188 ? 1.808 13.310 -14.512 1.00 89.25 188 VAL A N 1
ATOM 1451 C CA . VAL A 1 188 ? 1.565 14.656 -13.976 1.00 89.25 188 VAL A CA 1
ATOM 1452 C C . VAL A 1 188 ? 2.855 15.177 -13.375 1.00 89.25 188 VAL A C 1
ATOM 1454 O O . VAL A 1 188 ? 3.463 14.505 -12.547 1.00 89.25 188 VAL A O 1
ATOM 1457 N N . SER A 1 189 ? 3.243 16.394 -13.740 1.00 88.25 189 SER A N 1
ATOM 1458 C CA . SER A 1 189 ? 4.382 17.106 -13.162 1.00 88.25 189 SER A CA 1
ATOM 1459 C C . SER A 1 189 ? 4.028 18.579 -12.955 1.00 88.25 189 SER A C 1
ATOM 1461 O O . SER A 1 189 ? 3.308 19.172 -13.757 1.00 88.25 189 SER A O 1
ATOM 1463 N N . ILE A 1 190 ? 4.507 19.173 -11.857 1.00 81.88 190 ILE A N 1
ATOM 1464 C CA . ILE A 1 190 ? 4.397 20.629 -11.621 1.00 81.88 190 ILE A CA 1
ATOM 1465 C C . ILE A 1 190 ? 5.561 21.353 -12.317 1.00 81.88 190 ILE A C 1
ATOM 1467 O O . ILE A 1 190 ? 5.430 22.484 -12.777 1.00 81.88 190 ILE A O 1
ATOM 1471 N N . SER A 1 191 ? 6.712 20.687 -12.415 1.00 80.25 191 SER A N 1
ATOM 1472 C CA . SER A 1 191 ? 7.889 21.128 -13.161 1.00 80.25 191 SER A CA 1
ATOM 1473 C C . SER A 1 191 ? 8.758 19.917 -13.502 1.00 80.25 191 SER A C 1
ATOM 1475 O O . SER A 1 191 ? 8.530 18.827 -12.981 1.00 80.25 191 SER A O 1
ATOM 1477 N N . ALA A 1 192 ? 9.819 20.111 -14.291 1.00 70.75 192 ALA A N 1
ATOM 1478 C CA . ALA A 1 192 ? 10.793 19.050 -14.563 1.00 70.75 192 ALA A CA 1
ATOM 1479 C C . ALA A 1 192 ? 11.452 18.467 -13.292 1.00 70.75 192 ALA A C 1
ATOM 1481 O O . ALA A 1 192 ? 11.989 17.365 -13.339 1.00 70.75 192 ALA A O 1
ATOM 1482 N N . ALA A 1 193 ? 11.418 19.192 -12.165 1.00 72.06 193 ALA A N 1
ATOM 1483 C CA . ALA A 1 193 ? 11.983 18.754 -10.890 1.00 72.06 193 ALA A CA 1
ATOM 1484 C C . ALA A 1 193 ? 10.968 18.054 -9.968 1.00 72.06 193 ALA A C 1
ATOM 1486 O O . ALA A 1 193 ? 11.374 17.462 -8.971 1.00 72.06 193 ALA A O 1
ATOM 1487 N N . GLN A 1 194 ? 9.664 18.130 -10.263 1.00 81.69 194 GLN A N 1
ATOM 1488 C CA . GLN A 1 194 ? 8.617 17.616 -9.381 1.00 81.69 194 GLN A CA 1
ATOM 1489 C C . GLN A 1 194 ? 7.593 16.802 -10.170 1.00 81.69 194 GLN A C 1
ATOM 1491 O O . GLN A 1 194 ? 6.599 17.328 -10.683 1.00 81.69 194 GLN A O 1
ATOM 1496 N N . GLN A 1 195 ? 7.868 15.502 -10.238 1.00 88.00 195 GLN A N 1
ATOM 1497 C CA . GLN A 1 195 ? 6.965 14.497 -10.776 1.00 88.00 195 GLN A CA 1
ATOM 1498 C C . GLN A 1 195 ? 5.911 14.146 -9.720 1.00 88.00 195 GLN A C 1
ATOM 1500 O O . GLN A 1 195 ? 6.263 13.781 -8.601 1.00 88.00 195 GLN A O 1
ATOM 1505 N N . LEU A 1 196 ? 4.636 14.290 -10.081 1.00 88.12 196 LEU A N 1
ATOM 1506 C CA . LEU A 1 196 ? 3.494 13.943 -9.239 1.00 88.12 196 LEU A CA 1
ATOM 1507 C C . LEU A 1 196 ? 2.974 12.525 -9.523 1.00 88.12 196 LEU A C 1
ATOM 1509 O O . LEU A 1 196 ? 2.686 11.764 -8.620 1.00 88.12 196 LEU A O 1
ATOM 1513 N N . ASN A 1 197 ? 2.849 12.133 -10.787 1.00 92.06 197 ASN A N 1
ATOM 1514 C CA . ASN A 1 197 ? 2.384 10.785 -11.123 1.00 92.06 197 ASN A CA 1
ATOM 1515 C C . ASN A 1 197 ? 3.278 10.180 -12.197 1.00 92.06 197 ASN A C 1
ATOM 1517 O O . ASN A 1 197 ? 3.502 10.828 -13.214 1.00 92.06 197 ASN A O 1
ATOM 1521 N N . LEU A 1 198 ? 3.756 8.945 -12.032 1.00 93.88 198 LEU A N 1
ATOM 1522 C CA . LEU A 1 198 ? 4.694 8.334 -12.994 1.00 93.88 198 LEU A CA 1
ATOM 1523 C C . LEU A 1 198 ? 4.060 7.875 -14.323 1.00 93.88 198 LEU A C 1
ATOM 1525 O O . LEU A 1 198 ? 4.783 7.540 -15.264 1.00 93.88 198 LEU A O 1
ATOM 1529 N N . GLY A 1 199 ? 2.728 7.846 -14.394 1.00 95.56 199 GLY A N 1
ATOM 1530 C CA . GLY A 1 199 ? 1.953 7.619 -15.610 1.00 95.56 199 GLY A CA 1
ATOM 1531 C C . GLY A 1 199 ? 2.141 6.268 -16.313 1.00 95.56 199 GLY A C 1
ATOM 1532 O O . GLY A 1 199 ? 2.915 5.388 -15.924 1.00 95.56 199 GLY A O 1
ATOM 1533 N N . ALA A 1 200 ? 1.424 6.111 -17.429 1.00 96.50 200 ALA A N 1
ATOM 1534 C CA . ALA A 1 200 ? 1.295 4.842 -18.151 1.00 96.50 200 ALA A CA 1
ATOM 1535 C C . ALA A 1 200 ? 2.628 4.227 -18.623 1.00 96.50 200 ALA A C 1
ATOM 1537 O O . ALA A 1 200 ? 2.748 3.003 -18.692 1.00 96.50 200 ALA A O 1
ATOM 1538 N N . LYS A 1 201 ? 3.650 5.040 -18.934 1.00 96.88 201 LYS A N 1
ATOM 1539 C CA . LYS A 1 201 ? 4.964 4.529 -19.363 1.00 96.88 201 LYS A CA 1
ATOM 1540 C C . LYS A 1 201 ? 5.651 3.757 -18.238 1.00 96.88 201 LYS A C 1
ATOM 1542 O O . LYS A 1 201 ? 6.159 2.661 -18.478 1.00 96.88 201 LYS A O 1
ATOM 1547 N N . ASN A 1 202 ? 5.659 4.312 -17.027 1.00 96.94 202 ASN A N 1
ATOM 1548 C CA . ASN A 1 202 ? 6.164 3.598 -15.862 1.00 96.94 202 ASN A CA 1
ATOM 1549 C C . ASN A 1 202 ? 5.252 2.413 -15.519 1.00 96.94 202 ASN A C 1
ATOM 1551 O O . ASN A 1 202 ? 5.767 1.329 -15.258 1.00 96.94 202 ASN A O 1
ATOM 1555 N N . GLY A 1 203 ? 3.929 2.579 -15.618 1.00 97.44 203 GLY A N 1
ATOM 1556 C CA . GLY A 1 203 ? 2.958 1.496 -15.433 1.00 97.44 203 GLY A CA 1
ATOM 1557 C C . GLY A 1 203 ? 3.216 0.279 -16.327 1.00 97.44 203 GLY A C 1
ATOM 1558 O O . GLY A 1 203 ? 3.228 -0.848 -15.842 1.00 97.44 203 GLY A O 1
ATOM 1559 N N . LEU A 1 204 ? 3.525 0.477 -17.611 1.00 97.94 204 LEU A N 1
ATOM 1560 C CA . LEU A 1 204 ? 3.852 -0.621 -18.528 1.00 97.94 204 LEU A CA 1
ATOM 1561 C C . LEU A 1 204 ? 5.153 -1.344 -18.141 1.00 97.94 204 LEU A C 1
ATOM 1563 O O . LEU A 1 204 ? 5.258 -2.560 -18.298 1.00 97.94 204 LEU A O 1
ATOM 1567 N N . LEU A 1 205 ? 6.155 -0.614 -17.644 1.00 98.12 205 LEU A N 1
ATOM 1568 C CA . LEU A 1 205 ? 7.395 -1.214 -17.142 1.00 98.12 205 LEU A CA 1
ATOM 1569 C C . LEU A 1 205 ? 7.144 -1.993 -15.848 1.00 98.12 205 LEU A C 1
ATOM 1571 O O . LEU A 1 205 ? 7.601 -3.127 -15.729 1.00 98.12 205 LEU A O 1
ATOM 1575 N N . ALA A 1 206 ? 6.368 -1.424 -14.927 1.00 97.94 206 ALA A N 1
ATOM 1576 C CA . ALA A 1 206 ? 5.940 -2.082 -13.699 1.00 97.94 206 ALA A CA 1
ATOM 1577 C C . ALA A 1 206 ? 5.158 -3.368 -13.993 1.00 97.94 206 ALA A C 1
ATOM 1579 O O . ALA A 1 206 ? 5.483 -4.413 -13.438 1.00 97.94 206 ALA A O 1
ATOM 1580 N N . GLN A 1 207 ? 4.227 -3.342 -14.949 1.00 97.94 207 GLN A N 1
ATOM 1581 C CA . GLN A 1 207 ? 3.474 -4.527 -15.356 1.00 97.94 207 GLN A CA 1
ATOM 1582 C C . GLN A 1 207 ? 4.374 -5.638 -15.913 1.00 97.94 207 GLN A C 1
ATOM 1584 O O . GLN A 1 207 ? 4.124 -6.817 -15.675 1.00 97.94 207 GLN A O 1
ATOM 1589 N N . ARG A 1 208 ? 5.456 -5.296 -16.624 1.00 97.44 208 ARG A N 1
ATOM 1590 C CA . ARG A 1 208 ? 6.435 -6.288 -17.109 1.00 97.44 208 ARG A CA 1
ATOM 1591 C C . ARG A 1 208 ? 7.243 -6.926 -15.976 1.00 97.44 208 ARG A C 1
ATOM 1593 O O . ARG A 1 208 ? 7.624 -8.087 -16.110 1.00 97.44 208 ARG A O 1
ATOM 1600 N N . VAL A 1 209 ? 7.501 -6.179 -14.900 1.00 96.88 209 VAL A N 1
ATOM 1601 C CA . VAL A 1 209 ? 8.164 -6.687 -13.688 1.00 96.88 209 VAL A CA 1
ATOM 1602 C C . VAL A 1 209 ? 7.213 -7.576 -12.891 1.00 96.88 209 VAL A C 1
ATOM 1604 O O . VAL A 1 209 ? 7.566 -8.706 -12.576 1.00 96.88 209 VAL A O 1
ATOM 1607 N N . LEU A 1 210 ? 6.007 -7.082 -12.604 1.00 97.75 210 LEU A N 1
ATOM 1608 C CA . LEU A 1 210 ? 5.027 -7.759 -11.753 1.00 97.75 210 LEU A CA 1
ATOM 1609 C C . LEU A 1 210 ? 4.361 -8.952 -12.433 1.00 97.75 210 LEU A C 1
ATOM 1611 O O . LEU A 1 210 ? 3.982 -9.906 -11.762 1.00 97.75 210 LEU A O 1
ATOM 1615 N N . ARG A 1 211 ? 4.192 -8.886 -13.760 1.00 97.19 211 ARG A N 1
ATOM 1616 C CA . ARG A 1 211 ? 3.386 -9.837 -14.539 1.00 97.19 211 ARG A CA 1
ATOM 1617 C C . ARG A 1 211 ? 1.999 -10.030 -13.916 1.00 97.19 211 ARG A C 1
ATOM 1619 O O . ARG A 1 211 ? 1.521 -11.158 -13.821 1.00 97.19 211 ARG A O 1
ATOM 1626 N N . ALA A 1 212 ? 1.383 -8.930 -13.471 1.00 97.69 212 ALA A N 1
ATOM 1627 C CA . ALA A 1 212 ? 0.107 -8.994 -12.777 1.00 97.69 212 ALA A CA 1
ATOM 1628 C C . ALA A 1 212 ? -0.971 -9.589 -13.684 1.00 97.69 212 ALA A C 1
ATOM 1630 O O . ALA A 1 212 ? -0.987 -9.323 -14.891 1.00 97.69 212 ALA A O 1
ATOM 1631 N N . LYS A 1 213 ? -1.868 -10.391 -13.113 1.00 97.00 213 LYS A N 1
ATOM 1632 C CA . LYS A 1 213 ? -2.962 -10.998 -13.878 1.00 97.00 213 LYS A CA 1
ATOM 1633 C C . LYS A 1 213 ? -4.002 -9.962 -14.325 1.00 97.00 213 LYS A C 1
ATOM 1635 O O . LYS A 1 213 ? -4.536 -10.103 -15.426 1.00 97.00 213 LYS A O 1
ATOM 1640 N N . TYR A 1 214 ? -4.260 -8.952 -13.492 1.00 95.50 214 TYR A N 1
ATOM 1641 C CA . TYR A 1 214 ? -5.217 -7.867 -13.726 1.00 95.50 214 TYR A CA 1
ATOM 1642 C C . TYR A 1 214 ? -4.588 -6.485 -13.567 1.00 95.50 214 TYR A C 1
ATOM 1644 O O . TYR A 1 214 ? -3.704 -6.332 -12.692 1.00 95.50 214 TYR A O 1
#

Organism: NCBI:txid1447943

InterPro domains:
  IPR036866 Ribonuclease Z/Hydroxyacylglutathione hydrolase-like [G3DSA:3.60.15.10] (7-214)